Protein AF-A0A6A5QFA5-F1 (afdb_monomer_lite)

pLDDT: mean 79.83, std 19.31, range [27.58, 98.5]

Organism: Ampelomyces quisqualis (NCBI:txid50730)

Radius of gyration: 27.37 Å; chains: 1; bounding box: 52×87×60 Å

Structure (mmCIF, N/CA/C/O backbone):
data_AF-A0A6A5QFA5-F1
#
_entry.id   AF-A0A6A5QFA5-F1
#
loop_
_atom_site.group_PDB
_atom_site.id
_atom_site.type_symbol
_atom_site.label_atom_id
_atom_site.label_alt_id
_atom_site.label_comp_id
_atom_site.label_asym_id
_atom_site.label_entity_id
_atom_site.label_seq_id
_atom_site.pdbx_PDB_ins_code
_atom_site.Cartn_x
_atom_site.Cartn_y
_atom_site.Cartn_z
_atom_site.occupancy
_atom_site.B_iso_or_equiv
_atom_site.auth_seq_id
_atom_site.auth_comp_id
_atom_site.auth_asym_id
_atom_site.auth_atom_id
_atom_site.pdbx_PDB_model_num
ATOM 1 N N . MET A 1 1 ? 14.352 -65.287 -20.019 1.00 41.56 1 MET A N 1
ATOM 2 C CA . MET A 1 1 ? 13.048 -65.600 -20.642 1.00 41.56 1 MET A CA 1
ATOM 3 C C . MET A 1 1 ? 11.943 -65.004 -19.789 1.00 41.56 1 MET A C 1
ATOM 5 O O . MET A 1 1 ? 11.847 -65.410 -18.643 1.00 41.56 1 MET A O 1
ATOM 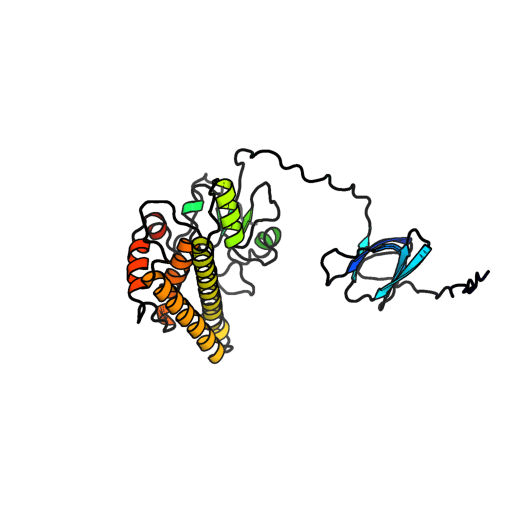9 N N . ALA A 1 2 ? 11.173 -64.052 -20.328 1.00 35.66 2 ALA A N 1
ATOM 10 C CA . ALA A 1 2 ? 9.733 -63.852 -20.078 1.00 35.66 2 ALA A CA 1
ATOM 11 C C . ALA A 1 2 ? 9.275 -62.531 -20.736 1.00 35.66 2 ALA A C 1
ATOM 13 O O . ALA A 1 2 ? 8.892 -61.582 -20.061 1.00 35.66 2 ALA A O 1
ATOM 14 N N . ASN A 1 3 ? 9.312 -62.462 -22.073 1.00 38.12 3 ASN A N 1
ATOM 15 C CA . ASN A 1 3 ? 8.566 -61.441 -22.813 1.00 38.12 3 ASN A CA 1
ATOM 16 C C . ASN A 1 3 ? 7.102 -61.879 -22.867 1.00 38.12 3 ASN A C 1
ATOM 18 O O . ASN A 1 3 ? 6.688 -62.575 -23.792 1.00 38.12 3 ASN A O 1
ATOM 22 N N . LYS A 1 4 ? 6.313 -61.488 -21.866 1.00 36.62 4 LYS A N 1
ATOM 23 C CA . LYS A 1 4 ? 4.853 -61.555 -21.954 1.00 36.62 4 LYS A CA 1
ATOM 24 C C . LYS A 1 4 ? 4.347 -60.183 -22.402 1.00 36.62 4 LYS A C 1
ATOM 26 O O . LYS A 1 4 ? 3.803 -59.421 -21.615 1.00 36.62 4 LYS A O 1
ATOM 31 N N . MET A 1 5 ? 4.575 -59.850 -23.676 1.00 35.03 5 MET A N 1
ATOM 32 C CA . MET A 1 5 ? 3.834 -58.760 -24.311 1.00 35.03 5 MET A CA 1
ATOM 33 C C . MET A 1 5 ? 2.388 -59.226 -24.451 1.00 35.03 5 MET A C 1
ATOM 35 O O . MET A 1 5 ? 2.081 -60.099 -25.264 1.00 35.03 5 MET A O 1
ATOM 39 N N . LEU A 1 6 ? 1.504 -58.666 -23.628 1.00 34.03 6 LEU A N 1
ATOM 40 C CA . LEU A 1 6 ? 0.072 -58.718 -23.878 1.00 34.03 6 LEU A CA 1
ATOM 41 C C . LEU A 1 6 ? -0.158 -58.082 -25.254 1.00 34.03 6 LEU A C 1
ATOM 43 O O . LEU A 1 6 ? 0.028 -56.878 -25.424 1.00 34.03 6 LEU A O 1
ATOM 47 N N . LYS A 1 7 ? -0.522 -58.897 -26.249 1.00 36.94 7 LYS A N 1
ATOM 48 C CA . LYS A 1 7 ? -1.092 -58.413 -27.509 1.00 36.94 7 LYS A CA 1
ATOM 49 C C . LYS A 1 7 ? -2.474 -57.843 -27.199 1.00 36.94 7 LYS A C 1
ATOM 51 O O . LYS A 1 7 ? -3.484 -58.506 -27.406 1.00 36.94 7 LYS A O 1
ATOM 56 N N . VAL A 1 8 ? -2.506 -56.638 -26.645 1.00 37.06 8 VAL A N 1
ATOM 57 C CA . VAL A 1 8 ? -3.711 -55.819 -26.640 1.00 37.06 8 VAL A CA 1
ATOM 58 C C . VAL A 1 8 ? -3.705 -55.098 -27.974 1.00 37.06 8 VAL A C 1
ATOM 60 O O . VAL A 1 8 ? -2.948 -54.153 -28.178 1.00 37.06 8 VAL A O 1
ATOM 63 N N . THR A 1 9 ? -4.508 -55.585 -28.915 1.00 40.59 9 THR A N 1
ATOM 64 C CA . THR A 1 9 ? -4.981 -54.732 -30.003 1.00 40.59 9 THR A CA 1
ATOM 65 C C . THR A 1 9 ? -5.780 -53.622 -29.321 1.00 40.59 9 THR A C 1
ATOM 67 O O . THR A 1 9 ? -6.756 -53.957 -28.645 1.00 40.59 9 THR A O 1
ATOM 70 N N . PRO A 1 10 ? -5.376 -52.340 -29.391 1.00 45.97 10 PRO A N 1
ATOM 71 C CA . PRO A 1 10 ? -6.204 -51.291 -28.828 1.00 45.97 10 PRO A CA 1
ATOM 72 C C . PRO A 1 10 ? -7.525 -51.339 -29.585 1.00 45.97 10 PRO A C 1
ATOM 74 O O . PRO A 1 10 ? -7.529 -51.303 -30.818 1.00 45.97 10 PRO A O 1
ATOM 77 N N . ALA A 1 11 ? -8.635 -51.478 -28.864 1.00 44.53 11 ALA A N 1
ATOM 78 C CA . ALA A 1 11 ? -9.927 -51.196 -29.456 1.00 44.53 11 ALA A CA 1
ATOM 79 C C . ALA A 1 11 ? -9.844 -49.758 -29.978 1.00 44.53 11 ALA A C 1
ATOM 81 O O . ALA A 1 11 ? -9.582 -48.830 -29.215 1.00 44.53 11 ALA A O 1
ATOM 82 N N . THR A 1 12 ? -9.975 -49.579 -31.289 1.00 50.81 12 THR A N 1
ATOM 83 C CA . THR A 1 12 ? -10.242 -48.266 -31.866 1.00 50.81 12 THR A CA 1
ATOM 84 C C . THR A 1 12 ? -11.649 -47.899 -31.426 1.00 50.81 12 THR A C 1
ATOM 86 O O . THR A 1 12 ? -12.615 -48.217 -32.116 1.00 50.81 12 THR A O 1
ATOM 89 N N . GLU A 1 13 ? -11.774 -47.329 -30.227 1.00 57.31 13 GLU A N 1
ATOM 90 C CA . GLU A 1 13 ? -12.984 -46.609 -29.860 1.00 57.31 13 GLU A CA 1
ATOM 91 C C . GLU A 1 13 ? -13.181 -45.518 -30.910 1.00 57.31 13 GLU A C 1
ATOM 93 O O . GLU A 1 13 ? -12.257 -44.760 -31.222 1.00 57.31 13 GLU A O 1
ATOM 98 N N . ASP A 1 14 ? -14.365 -45.498 -31.517 1.00 60.84 14 ASP A N 1
ATOM 99 C CA . ASP A 1 14 ? -14.756 -44.445 -32.443 1.00 60.84 14 ASP A CA 1
ATOM 100 C C . ASP A 1 14 ? -15.020 -43.187 -31.614 1.00 60.84 14 ASP A C 1
ATOM 102 O O . ASP A 1 14 ? -16.126 -42.937 -31.126 1.00 60.84 14 ASP A O 1
ATOM 106 N N . ILE A 1 15 ? -13.947 -42.446 -31.340 1.00 66.19 15 ILE A N 1
ATOM 107 C CA . ILE A 1 15 ? -14.009 -41.211 -30.572 1.00 66.19 15 ILE A CA 1
ATOM 108 C C . ILE A 1 15 ? -14.601 -40.160 -31.509 1.00 66.19 15 ILE A C 1
ATOM 110 O O . ILE A 1 15 ? -13.900 -39.511 -32.285 1.00 66.19 15 ILE A O 1
ATOM 114 N N . GLY A 1 16 ? -15.929 -40.051 -31.473 1.00 72.75 16 GLY A N 1
ATOM 115 C CA . GLY A 1 16 ? -16.696 -39.175 -32.348 1.00 72.75 16 GLY A CA 1
ATOM 116 C C . GLY A 1 16 ? -16.207 -37.723 -32.333 1.00 72.75 16 GLY A C 1
ATOM 117 O O . GLY A 1 16 ? -15.594 -37.245 -31.376 1.00 72.75 16 GLY A O 1
ATOM 118 N N . PHE A 1 17 ? -16.512 -37.008 -33.415 1.00 85.75 17 PHE A N 1
ATOM 119 C CA . PHE A 1 17 ? -16.104 -35.621 -33.607 1.00 85.75 17 PHE A CA 1
ATOM 120 C C . PHE A 1 17 ? -17.322 -34.698 -33.643 1.00 85.75 17 PHE A C 1
ATOM 122 O O . PHE A 1 17 ? -18.175 -34.805 -34.531 1.00 85.75 17 PHE A O 1
ATOM 129 N N . ILE A 1 18 ? -17.416 -33.774 -32.688 1.00 82.88 18 ILE A N 1
ATOM 130 C CA . ILE A 1 18 ? -18.495 -32.782 -32.676 1.00 82.88 18 ILE A CA 1
ATOM 131 C C . ILE A 1 18 ? -18.279 -31.781 -33.813 1.00 82.88 18 ILE A C 1
ATOM 133 O O . ILE A 1 18 ? -17.225 -31.164 -33.929 1.00 82.88 18 ILE A O 1
ATOM 137 N N . LYS A 1 19 ? -19.304 -31.600 -34.654 1.00 65.62 19 LYS A N 1
ATOM 138 C CA . LYS A 1 19 ? -19.210 -30.803 -35.888 1.00 65.62 19 LYS A CA 1
ATOM 139 C C . LYS A 1 19 ? -19.215 -29.279 -35.683 1.00 65.62 19 LYS A C 1
ATOM 141 O O . LYS A 1 19 ? -18.923 -28.574 -36.636 1.00 65.62 19 LYS A O 1
ATOM 146 N N . ASN A 1 20 ? -19.498 -28.783 -34.473 1.00 67.75 20 ASN A N 1
ATOM 147 C CA . ASN A 1 20 ? -19.642 -27.352 -34.155 1.00 67.75 20 ASN A CA 1
ATOM 148 C C . ASN A 1 20 ? -19.047 -26.998 -32.775 1.00 67.75 20 ASN A C 1
ATOM 150 O O . ASN A 1 20 ? -19.733 -26.425 -31.928 1.00 67.75 20 ASN A O 1
ATOM 154 N N . ASP A 1 21 ? -17.803 -27.394 -32.500 1.00 77.12 21 ASP A N 1
ATOM 155 C CA . ASP A 1 21 ? -17.144 -26.979 -31.255 1.00 77.12 21 ASP A CA 1
ATOM 156 C C . ASP A 1 21 ? -16.804 -25.467 -31.291 1.00 77.12 21 ASP A C 1
ATOM 158 O O . ASP A 1 21 ? -16.312 -24.986 -32.318 1.00 77.12 21 ASP A O 1
ATOM 162 N N . PRO A 1 22 ? -17.023 -24.706 -30.196 1.00 72.50 22 PRO A N 1
ATOM 163 C CA . PRO A 1 22 ? -16.744 -23.266 -30.140 1.00 72.50 22 PRO A CA 1
ATOM 164 C C . PRO A 1 22 ? -15.294 -22.880 -30.456 1.00 72.50 22 PRO A C 1
ATOM 166 O O . PRO A 1 22 ? -15.030 -21.733 -30.809 1.00 72.50 22 PRO A O 1
ATOM 169 N N . LEU A 1 23 ? -14.348 -23.815 -30.322 1.00 71.38 23 LEU A N 1
ATOM 170 C CA . LEU A 1 23 ? -12.929 -23.585 -30.581 1.00 71.38 23 LEU A CA 1
ATOM 171 C C . LEU A 1 23 ? -12.565 -23.667 -32.075 1.00 71.38 23 LEU A C 1
ATOM 173 O O . LEU A 1 23 ? -11.418 -23.398 -32.426 1.00 71.38 23 LEU A O 1
ATOM 177 N N . ASN A 1 24 ? -13.517 -24.026 -32.949 1.00 78.06 24 ASN A N 1
ATOM 178 C CA . ASN A 1 24 ? -13.335 -24.149 -34.402 1.00 78.06 24 ASN A CA 1
ATOM 179 C C . ASN A 1 24 ? -12.167 -25.077 -34.809 1.00 78.06 24 ASN A C 1
ATOM 181 O O . ASN A 1 24 ? -11.491 -24.838 -35.811 1.00 78.06 24 ASN A O 1
ATOM 185 N N . ILE A 1 25 ? -11.921 -26.128 -34.018 1.00 82.31 25 ILE A N 1
ATOM 186 C CA . ILE A 1 25 ? -10.854 -27.115 -34.243 1.00 82.31 25 ILE A CA 1
ATOM 187 C C . ILE A 1 25 ? -11.422 -28.319 -34.998 1.00 82.31 25 ILE A C 1
ATOM 189 O O . ILE A 1 25 ? -12.562 -28.731 -34.766 1.00 82.31 25 ILE A O 1
ATOM 193 N N . LYS A 1 26 ? -10.630 -28.894 -35.902 1.00 85.38 26 LYS A N 1
ATOM 194 C CA . LYS A 1 26 ? -11.018 -29.996 -36.785 1.00 85.38 26 LYS A CA 1
ATOM 195 C C . LYS A 1 26 ? -10.156 -31.232 -36.560 1.00 85.38 26 LYS A C 1
ATOM 197 O O . LYS A 1 26 ? -9.042 -31.169 -36.042 1.00 85.38 26 LYS A O 1
ATOM 202 N N . ALA A 1 27 ? -10.689 -32.381 -36.969 1.00 86.75 27 ALA A N 1
ATOM 203 C CA . ALA A 1 27 ? -9.942 -33.630 -36.953 1.00 86.75 27 ALA A CA 1
ATOM 204 C C . ALA A 1 27 ? -8.677 -33.475 -37.808 1.00 86.75 27 ALA A C 1
ATOM 206 O O . ALA A 1 27 ? -8.754 -33.014 -38.947 1.00 86.75 27 ALA A O 1
ATOM 207 N N . GLY A 1 28 ? -7.527 -33.854 -37.255 1.00 86.12 28 GLY A N 1
ATOM 208 C CA . GLY A 1 28 ? -6.226 -33.716 -37.911 1.00 86.12 28 GLY A CA 1
ATOM 209 C C . GLY A 1 28 ? -5.438 -32.452 -37.554 1.00 86.12 28 GLY A C 1
ATOM 210 O O . GLY A 1 28 ? -4.255 -32.386 -37.889 1.00 86.12 28 GLY A O 1
ATOM 211 N N . ASP A 1 29 ? -6.026 -31.482 -36.848 1.00 88.88 29 ASP A N 1
ATOM 212 C CA . ASP A 1 29 ? -5.294 -30.281 -36.434 1.00 88.88 29 ASP A CA 1
ATOM 213 C C . ASP A 1 29 ? -4.158 -30.630 -35.460 1.00 88.88 29 ASP A C 1
ATOM 215 O O . ASP A 1 29 ? -4.316 -31.456 -34.556 1.00 88.88 29 ASP A O 1
ATOM 219 N N . GLN A 1 30 ? -3.006 -29.972 -35.616 1.00 92.00 30 GLN A N 1
ATOM 220 C CA . GLN A 1 30 ? -1.957 -30.011 -34.598 1.00 92.00 30 GLN A CA 1
ATOM 221 C C . GLN A 1 30 ? -2.360 -29.105 -33.447 1.00 92.00 30 GLN A C 1
ATOM 223 O O . GLN A 1 30 ? -2.563 -27.903 -33.625 1.00 92.00 30 GLN A O 1
ATOM 228 N N . VAL A 1 31 ? -2.461 -29.674 -32.253 1.00 90.50 31 VAL A N 1
ATOM 229 C CA . VAL A 1 31 ? -2.917 -28.952 -31.070 1.00 90.50 31 VAL A CA 1
ATOM 230 C C . VAL A 1 31 ? -1.958 -29.144 -29.907 1.00 90.50 31 VAL A C 1
ATOM 232 O O . VAL A 1 31 ? -1.252 -30.148 -29.797 1.00 90.50 31 VAL A O 1
ATOM 235 N N . ARG A 1 32 ? -1.960 -28.163 -29.008 1.00 91.50 32 ARG A N 1
ATOM 236 C CA . ARG A 1 32 ? -1.411 -28.275 -27.659 1.00 91.50 32 ARG A CA 1
ATOM 237 C C . ARG A 1 32 ? -2.548 -28.251 -26.648 1.00 91.50 32 ARG A C 1
ATOM 239 O O . ARG A 1 32 ? -3.432 -27.398 -26.737 1.00 91.50 32 ARG A O 1
ATOM 246 N N . VAL A 1 33 ? -2.495 -29.162 -25.689 1.00 88.38 33 VAL A N 1
ATOM 247 C CA . VAL A 1 33 ? -3.425 -29.280 -24.566 1.00 88.38 33 VAL A CA 1
ATOM 248 C C . VAL A 1 33 ? -2.675 -28.881 -23.296 1.00 88.38 33 VAL A C 1
ATOM 250 O O . VAL A 1 33 ? -1.581 -29.386 -23.036 1.00 88.38 33 VAL A O 1
ATOM 253 N N . ILE A 1 34 ? -3.222 -27.920 -22.551 1.00 87.50 34 ILE A N 1
ATOM 254 C CA . ILE A 1 34 ? -2.562 -27.255 -21.419 1.00 87.50 34 ILE A CA 1
ATOM 255 C C . ILE A 1 34 ? -3.472 -27.353 -20.187 1.00 87.50 34 ILE A C 1
ATOM 257 O O . ILE A 1 34 ? -4.625 -26.929 -20.300 1.00 87.50 34 ILE A O 1
ATOM 261 N N . PRO A 1 35 ? -2.990 -27.842 -19.028 1.00 84.25 35 PRO A N 1
ATOM 262 C CA . PRO A 1 35 ? -3.747 -27.788 -17.778 1.00 84.25 35 PRO A CA 1
ATOM 263 C C . PRO A 1 35 ? -4.084 -26.338 -17.405 1.00 84.25 35 PRO A C 1
ATOM 265 O O . PRO A 1 35 ? -3.216 -25.461 -17.434 1.00 84.25 35 PRO A O 1
ATOM 268 N N . SER A 1 36 ? -5.343 -26.065 -17.078 1.00 76.50 36 SER A N 1
ATOM 269 C CA . SER A 1 36 ? -5.829 -24.728 -16.718 1.00 76.50 36 SER A CA 1
ATOM 270 C C . SER A 1 36 ? -5.437 -24.314 -15.293 1.00 76.50 36 SER A C 1
ATOM 272 O O . SER A 1 36 ? -5.427 -23.127 -14.990 1.00 76.50 36 SER A O 1
ATOM 274 N N . ASP A 1 37 ? -5.116 -25.278 -14.433 1.00 64.44 37 ASP A N 1
ATOM 275 C CA . ASP A 1 37 ? -4.909 -25.153 -12.986 1.00 64.44 37 ASP A CA 1
ATOM 276 C C . ASP A 1 37 ? -3.431 -25.110 -12.549 1.00 64.44 37 ASP A C 1
ATOM 278 O O . ASP A 1 37 ? -3.137 -24.600 -11.469 1.00 64.44 37 ASP A O 1
ATOM 282 N N . TYR A 1 38 ? -2.486 -25.564 -13.384 1.00 53.00 38 TYR A N 1
ATOM 283 C CA . TYR A 1 38 ? -1.067 -25.710 -13.001 1.00 53.00 38 TYR A CA 1
ATOM 284 C C . TYR A 1 38 ? -0.064 -24.920 -13.857 1.00 53.00 38 TYR A C 1
ATOM 286 O O . TYR A 1 38 ? 1.063 -25.368 -14.054 1.00 53.00 38 TYR A O 1
ATOM 294 N N . GLY A 1 39 ? -0.445 -23.739 -14.360 1.00 52.16 39 GLY A N 1
ATOM 295 C CA . GLY A 1 39 ? 0.488 -22.754 -14.929 1.00 52.16 39 GLY A CA 1
ATOM 296 C C . GLY A 1 39 ? 1.523 -23.325 -15.911 1.00 52.16 39 GLY A C 1
ATOM 297 O O . GLY A 1 39 ? 2.668 -23.518 -15.547 1.00 52.16 39 GLY A O 1
ATOM 298 N N . GLN A 1 40 ? 1.137 -23.584 -17.163 1.00 55.50 40 GLN A N 1
ATOM 299 C CA . GLN A 1 40 ? 1.991 -24.045 -18.286 1.00 55.50 40 GLN A CA 1
ATOM 300 C C . GLN A 1 40 ? 2.902 -25.278 -18.069 1.00 55.50 40 GLN A C 1
ATOM 302 O O . GLN A 1 40 ? 3.545 -25.714 -19.024 1.00 55.50 40 GLN A O 1
ATOM 307 N N . VAL A 1 41 ? 2.941 -25.904 -16.892 1.00 57.31 41 VAL A N 1
ATOM 308 C CA . VAL A 1 41 ? 3.640 -27.177 -16.678 1.00 57.31 41 VAL A CA 1
ATOM 309 C C . VAL A 1 41 ? 2.734 -28.321 -17.151 1.00 57.31 41 VAL A C 1
ATOM 311 O O . VAL A 1 41 ? 1.545 -28.340 -16.850 1.00 57.31 41 VAL A O 1
ATOM 314 N N . GLY A 1 42 ? 3.276 -29.276 -17.918 1.00 68.69 42 GLY A N 1
ATOM 315 C CA . GLY A 1 42 ? 2.517 -30.445 -18.397 1.00 68.69 42 GLY A CA 1
ATOM 316 C C . GLY A 1 42 ? 1.794 -30.265 -19.741 1.00 68.69 42 GLY A C 1
ATOM 317 O O . GLY A 1 42 ? 0.712 -30.814 -19.938 1.00 68.69 42 GLY A O 1
ATOM 318 N N . VAL A 1 43 ? 2.374 -29.510 -20.681 1.00 84.06 43 VAL A N 1
ATOM 319 C CA . VAL A 1 43 ? 1.829 -29.371 -22.044 1.00 84.06 43 VAL A CA 1
ATOM 320 C C . VAL A 1 43 ? 1.951 -30.687 -22.814 1.00 84.06 43 VAL A C 1
ATOM 322 O O . VAL A 1 43 ? 3.041 -31.244 -22.928 1.00 84.06 43 VAL A O 1
ATOM 325 N N . SER A 1 44 ? 0.845 -31.142 -23.401 1.00 87.62 44 SER A N 1
ATOM 326 C CA . SER A 1 44 ? 0.834 -32.270 -24.339 1.00 87.62 44 SER A CA 1
ATOM 327 C C . SER A 1 44 ? 0.529 -31.783 -25.751 1.00 87.62 44 SER A C 1
ATOM 329 O O . SER A 1 44 ? -0.389 -30.987 -25.945 1.00 87.62 44 SER A O 1
ATOM 331 N N . THR A 1 45 ? 1.288 -32.243 -26.743 1.00 91.88 45 THR A N 1
ATOM 332 C CA . THR A 1 45 ? 1.094 -31.890 -28.155 1.00 91.88 45 THR A CA 1
ATOM 333 C C . THR A 1 45 ? 0.775 -33.123 -28.988 1.00 91.88 45 THR A C 1
ATOM 335 O O . THR A 1 45 ? 1.203 -34.237 -28.676 1.00 91.88 45 THR A O 1
ATOM 338 N N . GLY A 1 46 ? -0.003 -32.935 -30.048 1.00 91.88 46 GLY A N 1
ATOM 339 C CA . GLY A 1 46 ? -0.336 -34.024 -30.951 1.00 91.88 46 GLY A CA 1
ATOM 340 C C . GLY A 1 46 ? -1.382 -33.658 -31.988 1.00 91.88 46 GLY A C 1
ATOM 341 O O . GLY A 1 46 ? -1.896 -32.541 -32.032 1.00 91.88 46 GLY A O 1
ATOM 342 N N . THR A 1 47 ? -1.706 -34.652 -32.807 1.00 92.81 47 THR A N 1
ATOM 343 C CA . THR A 1 47 ? -2.763 -34.567 -33.816 1.00 92.81 47 THR A CA 1
ATOM 344 C C . THR A 1 47 ? -4.105 -34.806 -33.145 1.00 92.81 47 THR A C 1
ATOM 346 O O . THR A 1 47 ? -4.269 -35.827 -32.477 1.00 92.81 47 THR A O 1
ATOM 349 N N . LEU A 1 48 ? -5.070 -33.911 -33.320 1.00 90.75 48 LEU A N 1
ATOM 350 C CA . LEU A 1 48 ? -6.406 -34.088 -32.768 1.00 90.75 48 LEU A CA 1
ATOM 351 C C . LEU A 1 48 ? -7.131 -35.235 -33.486 1.00 90.75 48 LEU A C 1
ATOM 353 O O . LEU A 1 48 ? -7.410 -35.146 -34.683 1.00 90.75 48 LEU A O 1
ATOM 357 N N . ILE A 1 49 ? -7.437 -36.304 -32.750 1.00 91.25 49 ILE A N 1
ATOM 358 C CA . ILE A 1 49 ? -8.090 -37.513 -33.277 1.00 91.25 49 ILE A CA 1
ATOM 359 C C . ILE A 1 49 ? -9.486 -37.751 -32.695 1.00 91.25 49 ILE A C 1
ATOM 361 O O . ILE A 1 49 ? -10.224 -38.559 -33.243 1.00 91.25 49 ILE A O 1
ATOM 365 N N . GLY A 1 50 ? -9.867 -37.038 -31.632 1.00 89.25 50 GLY A N 1
ATOM 366 C CA . GLY A 1 50 ? -11.186 -37.159 -31.020 1.00 89.25 50 GLY A CA 1
ATOM 367 C C . GLY A 1 50 ? -11.596 -35.895 -30.271 1.00 89.25 50 GLY A C 1
ATOM 368 O O . GLY A 1 50 ? -10.774 -35.284 -29.585 1.00 89.25 50 GLY A O 1
ATOM 369 N N . LEU A 1 51 ? -12.861 -35.493 -30.408 1.00 88.38 51 LEU A N 1
ATOM 370 C CA . LEU A 1 51 ? -13.398 -34.282 -29.784 1.00 88.38 51 LEU A CA 1
ATOM 371 C C . LEU A 1 51 ? -14.871 -34.472 -29.416 1.00 88.38 51 LEU A C 1
ATOM 373 O O . LEU A 1 51 ? -15.748 -34.445 -30.283 1.00 88.38 51 LEU A O 1
ATOM 377 N N . SER A 1 52 ? -15.142 -34.593 -28.116 1.00 86.12 52 SER A N 1
ATOM 378 C CA . SER A 1 52 ? -16.489 -34.704 -27.557 1.00 86.12 52 SER A CA 1
ATOM 379 C C . SER A 1 52 ? -16.774 -33.607 -26.521 1.00 86.12 52 SER A C 1
ATOM 381 O O . SER A 1 52 ? -15.922 -32.784 -26.186 1.00 86.12 52 SER A O 1
ATOM 383 N N . THR A 1 53 ? -17.997 -33.587 -25.980 1.00 81.00 53 THR A N 1
ATOM 384 C CA . THR A 1 53 ? -18.370 -32.676 -24.886 1.00 81.00 53 THR A CA 1
ATOM 385 C C . THR A 1 53 ? -17.686 -33.033 -23.569 1.00 81.00 53 THR A C 1
ATOM 387 O O . THR A 1 53 ? -17.659 -32.208 -22.659 1.00 81.00 53 THR A O 1
ATOM 390 N N . LYS A 1 54 ? -17.137 -34.248 -23.452 1.00 83.31 54 LYS A N 1
ATOM 391 C CA . LYS A 1 54 ? -16.530 -34.762 -22.220 1.00 83.31 54 LYS A CA 1
ATOM 392 C C . LYS A 1 54 ? -15.018 -34.842 -22.297 1.00 83.31 54 LYS A C 1
ATOM 394 O O . LYS A 1 54 ? -14.364 -34.624 -21.282 1.00 83.31 54 LYS A O 1
ATOM 399 N N . GLU A 1 55 ? -14.470 -35.114 -23.475 1.00 89.06 55 GLU A N 1
ATOM 400 C CA . GLU A 1 55 ? -13.039 -35.337 -23.646 1.00 89.06 55 GLU A CA 1
ATOM 401 C C . GLU A 1 55 ? -12.488 -34.824 -24.979 1.00 89.06 55 GLU A C 1
ATOM 403 O O . GLU A 1 55 ? -13.215 -34.615 -25.952 1.00 89.06 55 GLU A O 1
ATOM 408 N N . VAL A 1 56 ? -11.171 -34.657 -25.001 1.00 90.44 56 VAL A N 1
ATOM 409 C CA . VAL A 1 56 ? -10.344 -34.399 -26.175 1.00 90.44 56 VAL A CA 1
ATOM 410 C C . VAL A 1 56 ? -9.264 -35.454 -26.234 1.00 90.44 56 VAL A C 1
ATOM 412 O O . VAL A 1 56 ? -8.611 -35.733 -25.229 1.00 90.44 56 VAL A O 1
ATOM 415 N N . VAL A 1 57 ? -9.054 -36.006 -27.423 1.00 91.69 57 VAL A N 1
ATOM 416 C CA . VAL A 1 57 ? -8.070 -37.058 -27.641 1.00 91.69 57 VAL A CA 1
ATOM 417 C C . VAL A 1 57 ? -7.085 -36.624 -28.705 1.00 91.69 57 VAL A C 1
ATOM 419 O O . VAL A 1 57 ? -7.460 -36.311 -29.838 1.00 91.69 57 VAL A O 1
ATOM 422 N N . ILE A 1 58 ? -5.808 -36.620 -28.336 1.00 93.62 58 ILE A N 1
ATOM 423 C CA . ILE A 1 58 ? -4.712 -36.325 -29.257 1.00 93.62 58 ILE A CA 1
ATOM 424 C C . ILE A 1 58 ? -3.844 -37.560 -29.440 1.00 93.62 58 ILE A C 1
ATOM 426 O O . ILE A 1 58 ? -3.620 -38.335 -28.511 1.00 93.62 58 ILE A O 1
ATOM 430 N N . LYS A 1 59 ? -3.309 -37.713 -30.643 1.00 91.94 59 LYS A N 1
ATOM 431 C CA . LYS A 1 59 ? -2.292 -38.700 -30.965 1.00 91.94 59 LYS A CA 1
ATOM 432 C C . LYS A 1 59 ? -0.926 -38.030 -30.957 1.00 91.94 59 LYS A C 1
ATOM 434 O O . LYS A 1 59 ? -0.685 -37.132 -31.768 1.00 91.94 59 LYS A O 1
ATOM 439 N N . ASN A 1 60 ? -0.050 -38.447 -30.049 1.00 89.31 60 ASN A N 1
ATOM 440 C CA . ASN A 1 60 ? 1.310 -37.912 -29.979 1.00 89.31 60 ASN A CA 1
ATOM 441 C C . ASN A 1 60 ? 2.249 -38.563 -31.018 1.00 89.31 60 ASN A C 1
ATOM 443 O O . ASN A 1 60 ? 1.877 -39.491 -31.741 1.00 89.31 60 ASN A O 1
ATOM 447 N N . ASP A 1 61 ? 3.488 -38.076 -31.071 1.00 85.69 61 ASP A N 1
ATOM 448 C CA . ASP A 1 61 ? 4.582 -38.572 -31.919 1.00 85.69 61 ASP A CA 1
ATOM 449 C C . ASP A 1 61 ? 4.920 -40.058 -31.691 1.00 85.69 61 ASP A C 1
ATOM 451 O O . ASP A 1 61 ? 5.336 -40.761 -32.612 1.00 85.69 61 ASP A O 1
ATOM 455 N N . LYS A 1 62 ? 4.673 -40.566 -30.481 1.00 84.75 62 LYS A N 1
ATOM 456 C CA . LYS A 1 62 ? 4.832 -41.978 -30.098 1.00 84.75 62 LYS A CA 1
ATOM 457 C C . LYS A 1 62 ? 3.620 -42.852 -30.441 1.00 84.75 62 LYS A C 1
ATOM 459 O O . LYS A 1 62 ? 3.559 -43.995 -29.996 1.00 84.75 62 LYS A O 1
ATOM 464 N N . ASN A 1 63 ? 2.666 -42.348 -31.229 1.00 82.69 63 ASN A N 1
ATOM 465 C CA . ASN A 1 63 ? 1.408 -43.018 -31.579 1.00 82.69 63 ASN A CA 1
ATOM 466 C C . ASN A 1 63 ? 0.516 -43.384 -30.374 1.00 82.69 63 ASN A C 1
ATOM 468 O O . ASN A 1 63 ? -0.360 -44.238 -30.505 1.00 82.69 63 ASN A O 1
ATOM 472 N N . LEU A 1 64 ? 0.699 -42.743 -29.217 1.00 84.06 64 LEU A N 1
ATOM 473 C CA . LEU A 1 64 ? -0.177 -42.919 -28.060 1.00 84.06 64 LEU A CA 1
ATOM 474 C C . LEU A 1 64 ? -1.386 -41.993 -28.175 1.00 84.06 64 LEU A C 1
ATOM 476 O O . LEU A 1 64 ? -1.244 -40.816 -28.514 1.00 84.06 64 LEU A O 1
ATOM 480 N N . HIS A 1 65 ? -2.562 -42.532 -27.863 1.00 90.69 65 HIS A N 1
ATOM 481 C CA . HIS A 1 65 ? -3.790 -41.758 -27.722 1.00 90.69 65 HIS A CA 1
ATOM 482 C C . HIS A 1 65 ? -3.848 -41.218 -26.294 1.00 90.69 65 HIS A C 1
ATOM 484 O O . HIS A 1 65 ? -3.900 -41.982 -25.331 1.00 90.69 65 HIS A O 1
ATOM 490 N N . LEU A 1 66 ? -3.775 -39.900 -26.156 1.00 90.25 66 LEU A N 1
ATOM 491 C CA . LEU A 1 66 ? -3.831 -39.206 -24.878 1.00 90.25 66 LEU A CA 1
ATOM 492 C C . LEU A 1 66 ? -5.221 -38.598 -24.725 1.00 90.25 66 LEU A C 1
ATOM 494 O O . LEU A 1 66 ? -5.609 -37.755 -25.533 1.00 90.25 66 LEU A O 1
ATOM 498 N N . HIS A 1 67 ? -5.947 -39.040 -23.701 1.00 92.44 67 HIS A N 1
ATOM 499 C CA . HIS A 1 67 ? -7.300 -38.591 -23.390 1.00 92.44 67 HIS A CA 1
ATOM 500 C C . HIS A 1 67 ? -7.261 -37.516 -22.306 1.00 92.44 67 HIS A C 1
ATOM 502 O O . HIS A 1 67 ? -6.659 -37.711 -21.248 1.00 92.44 67 HIS A O 1
ATOM 508 N N . PHE A 1 68 ? -7.931 -36.397 -22.561 1.00 90.12 68 PHE A N 1
ATOM 509 C CA . PHE A 1 68 ? -8.048 -35.275 -21.638 1.00 90.12 68 PHE A CA 1
ATOM 510 C C . PHE A 1 68 ? -9.518 -34.952 -21.407 1.00 90.12 68 PHE A C 1
ATOM 512 O O . PHE A 1 68 ? -10.253 -34.816 -22.384 1.00 90.12 68 PHE A O 1
ATOM 519 N N . PRO A 1 69 ? -9.975 -34.767 -20.160 1.00 88.62 69 PRO A N 1
ATOM 520 C CA . PRO A 1 69 ? -11.303 -34.223 -19.931 1.00 88.62 69 PRO A CA 1
ATOM 521 C C . PRO A 1 69 ? -11.418 -32.798 -20.502 1.00 88.62 69 PRO A C 1
ATOM 523 O O . PRO A 1 69 ? -10.441 -32.055 -20.567 1.00 88.62 69 PRO A O 1
ATOM 526 N N . ARG A 1 70 ? -12.628 -32.383 -20.901 1.00 83.12 70 ARG A N 1
ATOM 527 C CA . ARG A 1 70 ? -12.887 -31.009 -21.388 1.00 83.12 70 ARG A CA 1
ATOM 528 C C . ARG A 1 70 ? -12.773 -29.948 -20.292 1.00 83.12 70 ARG A C 1
ATOM 530 O O . ARG A 1 70 ? -12.605 -28.776 -20.612 1.00 83.12 70 ARG A O 1
ATOM 537 N N . TRP A 1 71 ? -12.888 -30.346 -19.027 1.00 78.19 71 TRP A N 1
ATOM 538 C CA . TRP A 1 71 ? -12.706 -29.472 -17.870 1.00 78.19 71 TRP A CA 1
ATOM 539 C C . TRP A 1 71 ? -11.232 -29.475 -17.437 1.00 78.19 71 TRP A C 1
ATOM 541 O O . TRP A 1 71 ? -10.555 -30.487 -17.579 1.00 78.19 71 TRP A O 1
ATOM 551 N N . ASN A 1 72 ? -10.736 -28.340 -16.938 1.00 82.56 72 ASN A N 1
ATOM 552 C CA . ASN A 1 72 ? -9.336 -28.109 -16.541 1.00 82.56 72 ASN A CA 1
ATOM 553 C C . ASN A 1 72 ? -8.274 -28.224 -17.647 1.00 82.56 72 ASN A C 1
ATOM 555 O O . ASN A 1 72 ? -7.087 -28.216 -17.335 1.00 82.56 72 ASN A O 1
ATOM 559 N N . PHE A 1 73 ? -8.654 -28.269 -18.927 1.00 86.38 73 PHE A N 1
ATOM 560 C CA . PHE A 1 73 ? -7.693 -28.246 -20.029 1.00 86.38 73 PHE A CA 1
ATOM 561 C C . PHE A 1 73 ? -8.080 -27.241 -21.115 1.00 86.38 73 PHE A C 1
ATOM 563 O O . PHE A 1 73 ? -9.193 -27.241 -21.641 1.00 86.38 73 PHE A O 1
ATOM 570 N N . SER A 1 74 ? -7.111 -26.414 -21.501 1.00 85.69 74 SER A N 1
ATOM 571 C CA . SER A 1 74 ? -7.195 -25.485 -22.627 1.00 85.69 74 SER A CA 1
ATOM 572 C C . SER A 1 74 ? -6.532 -26.093 -23.860 1.00 85.69 74 SER A C 1
ATOM 574 O O . SER A 1 74 ? -5.386 -26.536 -23.793 1.00 85.69 74 SER A O 1
ATOM 576 N N . ILE A 1 75 ? -7.216 -26.063 -25.006 1.00 87.94 75 ILE A N 1
ATOM 577 C CA . ILE A 1 75 ? -6.699 -26.585 -26.280 1.00 87.94 75 ILE A CA 1
ATOM 578 C C . ILE A 1 75 ? -6.404 -25.407 -27.201 1.00 87.94 75 ILE A C 1
ATOM 580 O O . ILE A 1 75 ? -7.243 -24.525 -27.379 1.00 87.94 75 ILE A O 1
ATOM 584 N N . LYS A 1 76 ? -5.205 -25.374 -27.781 1.00 87.38 76 LYS A N 1
ATOM 585 C CA . LYS A 1 76 ? -4.794 -24.341 -28.739 1.00 87.38 76 LYS A CA 1
ATOM 586 C C . LYS A 1 76 ? -4.209 -24.995 -29.982 1.00 87.38 76 LYS A C 1
ATOM 588 O O . LYS A 1 76 ? -3.408 -25.917 -29.859 1.00 87.38 76 LYS A O 1
ATOM 593 N N . ILE A 1 77 ? -4.564 -24.492 -31.159 1.00 87.38 77 ILE A N 1
ATOM 594 C CA . ILE A 1 77 ? -3.953 -24.916 -32.422 1.00 87.38 77 ILE A CA 1
ATOM 595 C C . ILE A 1 77 ? -2.485 -24.474 -32.426 1.00 87.38 77 ILE A C 1
ATOM 597 O O . ILE A 1 77 ? -2.160 -23.339 -32.068 1.00 87.38 77 ILE A O 1
ATOM 601 N N . LEU A 1 78 ? -1.591 -25.384 -32.800 1.00 82.06 78 LEU A N 1
ATOM 602 C CA . LEU A 1 78 ? -0.183 -25.095 -33.026 1.00 82.06 78 LEU A CA 1
ATOM 603 C C . LEU A 1 78 ? -0.046 -24.444 -34.405 1.00 82.06 78 LEU A C 1
ATOM 605 O O . LEU A 1 78 ? 0.160 -25.117 -35.411 1.00 82.06 78 LEU A O 1
ATOM 609 N N . SER A 1 79 ? -0.182 -23.119 -34.464 1.00 66.25 79 SER A N 1
ATOM 610 C CA . SER A 1 79 ? 0.319 -22.359 -35.608 1.00 66.25 79 SER A CA 1
ATOM 611 C C . SER A 1 79 ? 1.844 -22.444 -35.616 1.00 66.25 79 SER A C 1
ATOM 613 O O . SER A 1 79 ? 2.458 -22.297 -34.558 1.00 66.25 79 SER A O 1
ATOM 615 N N . ASN A 1 80 ? 2.457 -22.638 -36.784 1.00 46.84 80 ASN A N 1
ATOM 616 C CA . ASN A 1 80 ? 3.910 -22.569 -36.958 1.00 46.84 80 ASN A CA 1
ATOM 617 C C . ASN A 1 80 ? 4.413 -21.147 -36.647 1.00 46.84 80 ASN A C 1
ATOM 619 O O . ASN A 1 80 ? 4.614 -20.336 -37.545 1.00 46.84 80 ASN A O 1
ATOM 623 N N . SER A 1 81 ? 4.589 -20.831 -35.367 1.00 38.16 81 SER A N 1
ATOM 624 C CA . SER A 1 81 ? 5.268 -19.634 -34.890 1.00 38.16 81 SER A CA 1
ATOM 625 C C . SER A 1 81 ? 6.614 -20.054 -34.312 1.00 38.16 81 SER A C 1
ATOM 627 O O . SER A 1 81 ? 6.677 -20.820 -33.351 1.00 38.16 81 SER A O 1
ATOM 629 N N . THR A 1 82 ? 7.671 -19.565 -34.948 1.00 31.72 82 THR A N 1
ATOM 630 C CA . THR A 1 82 ? 9.089 -19.702 -34.604 1.00 31.72 82 THR A CA 1
ATOM 631 C C . THR A 1 82 ? 9.342 -19.561 -33.091 1.00 31.72 82 THR A C 1
ATOM 633 O O . THR A 1 82 ? 8.748 -18.673 -32.475 1.00 31.72 82 THR A O 1
ATOM 636 N N . PRO A 1 83 ? 10.223 -20.371 -32.467 1.00 36.84 83 PRO A N 1
ATOM 637 C CA . PRO A 1 83 ? 10.554 -20.212 -31.053 1.00 36.84 83 PRO A CA 1
ATOM 638 C C . PRO A 1 83 ? 11.207 -18.846 -30.803 1.00 36.84 83 PRO A C 1
ATOM 640 O O . PRO A 1 83 ? 12.162 -18.475 -31.487 1.00 36.84 83 PRO A O 1
ATOM 643 N N . SER A 1 84 ? 10.708 -18.105 -29.814 1.00 33.53 84 SER A N 1
ATOM 644 C CA . SER A 1 84 ? 11.343 -16.886 -29.312 1.00 33.53 84 SER A CA 1
ATOM 645 C C . SER A 1 84 ? 12.735 -17.204 -28.755 1.00 33.53 84 SER A C 1
ATOM 647 O O . SER A 1 84 ? 12.886 -18.116 -27.940 1.00 33.53 84 SER A O 1
ATOM 649 N N . ALA A 1 85 ? 13.742 -16.452 -29.202 1.00 35.00 85 ALA A N 1
ATOM 650 C CA . ALA A 1 85 ? 15.132 -16.566 -28.767 1.00 35.00 85 ALA A CA 1
ATOM 651 C C . ALA A 1 85 ? 15.293 -16.363 -27.241 1.00 35.00 85 ALA A C 1
ATOM 653 O O . ALA A 1 85 ? 14.485 -15.657 -26.633 1.00 35.00 85 ALA A O 1
ATOM 654 N N . PRO A 1 86 ? 16.337 -16.941 -26.611 1.00 35.78 86 PRO A N 1
ATOM 655 C CA . PRO A 1 86 ? 16.612 -16.732 -25.194 1.00 35.78 86 PRO A CA 1
ATOM 656 C C . PRO A 1 86 ? 16.904 -15.256 -24.896 1.00 35.78 86 PRO A C 1
ATOM 658 O O . PRO A 1 86 ? 17.584 -14.567 -25.659 1.00 35.78 86 PRO A O 1
ATOM 661 N N . PHE A 1 87 ? 16.377 -14.792 -23.764 1.00 30.25 87 PHE A N 1
ATOM 662 C CA . PHE A 1 87 ? 16.551 -13.440 -23.241 1.00 30.25 87 PHE A CA 1
ATOM 663 C C . PHE A 1 87 ? 18.043 -13.118 -23.064 1.00 30.25 87 PHE A C 1
ATOM 665 O O . PHE A 1 87 ? 18.715 -13.694 -22.210 1.00 30.25 87 PHE A O 1
ATOM 672 N N . ASN A 1 88 ? 18.556 -12.173 -23.854 1.00 30.25 88 ASN A N 1
ATOM 673 C CA . ASN A 1 88 ? 19.859 -11.557 -23.626 1.00 30.25 88 ASN A CA 1
ATOM 674 C C . ASN A 1 88 ? 19.656 -10.254 -22.848 1.00 30.25 88 ASN A C 1
ATOM 676 O O . ASN A 1 88 ? 19.061 -9.306 -23.359 1.00 30.25 88 ASN A O 1
ATOM 680 N N . LEU A 1 89 ? 20.179 -10.198 -21.621 1.00 36.28 89 LEU A N 1
ATOM 681 C CA . LEU A 1 89 ? 20.260 -8.974 -20.823 1.00 36.28 89 LEU A CA 1
ATOM 682 C C . LEU A 1 89 ? 21.232 -7.996 -21.497 1.00 36.28 89 LEU A C 1
ATOM 684 O O . LEU A 1 89 ? 22.451 -8.122 -21.380 1.00 36.28 89 LEU A O 1
ATOM 688 N N . THR A 1 90 ? 20.700 -7.015 -22.225 1.00 32.97 90 THR A N 1
ATOM 689 C CA . THR A 1 90 ? 21.493 -5.901 -22.762 1.00 32.97 90 THR A CA 1
ATOM 690 C C . THR A 1 90 ? 21.485 -4.697 -21.820 1.00 32.97 90 THR A C 1
ATOM 692 O O . THR A 1 90 ? 20.453 -4.355 -21.253 1.00 32.97 90 THR A O 1
ATOM 695 N N . LYS A 1 91 ? 22.656 -4.053 -21.705 1.00 36.69 91 LYS A N 1
ATOM 696 C CA . LYS A 1 91 ? 22.980 -2.832 -20.935 1.00 36.69 91 LYS A CA 1
ATOM 697 C C . LYS A 1 91 ? 21.906 -1.723 -21.013 1.00 36.69 91 LYS A C 1
ATOM 699 O O . LYS A 1 91 ? 21.257 -1.595 -22.053 1.00 36.69 91 LYS A O 1
ATOM 704 N N . PRO A 1 92 ? 21.774 -0.871 -19.972 1.00 36.47 92 PRO A N 1
ATOM 705 C CA . PRO A 1 92 ? 20.656 0.061 -19.841 1.00 36.47 92 PRO A CA 1
ATOM 706 C C . PRO A 1 92 ? 20.673 1.112 -20.958 1.00 36.47 92 PRO A C 1
ATOM 708 O O . PRO A 1 92 ? 21.641 1.858 -21.125 1.00 36.47 92 PRO A O 1
ATOM 711 N N . LYS A 1 93 ? 19.590 1.164 -21.741 1.00 39.06 93 LYS A N 1
ATOM 712 C CA . LYS A 1 93 ? 19.346 2.211 -22.741 1.00 39.06 93 LYS A CA 1
ATOM 713 C C . LYS A 1 93 ? 18.766 3.455 -22.052 1.00 39.06 93 LYS A C 1
ATOM 715 O O . LYS A 1 93 ? 17.919 3.335 -21.174 1.00 39.06 93 LYS A O 1
ATOM 720 N N . LYS A 1 94 ? 19.212 4.648 -22.474 1.00 39.06 94 LYS A N 1
ATOM 721 C CA . LYS A 1 94 ? 18.617 5.958 -22.121 1.00 39.06 94 LYS A CA 1
ATOM 722 C C . LYS A 1 94 ? 17.083 5.936 -22.303 1.00 39.06 94 LYS A C 1
ATOM 724 O O . LYS A 1 94 ? 16.620 5.280 -23.236 1.00 39.06 94 LYS A O 1
ATOM 729 N N . PRO A 1 95 ? 16.302 6.649 -21.468 1.00 44.53 95 PRO A N 1
ATOM 730 C CA . PRO A 1 95 ? 14.859 6.457 -21.391 1.00 44.53 95 PRO A CA 1
ATOM 731 C C . PRO A 1 95 ? 14.173 7.063 -22.617 1.00 44.53 95 PRO A C 1
ATOM 733 O O . PRO A 1 95 ? 14.380 8.233 -22.932 1.00 44.53 95 PRO A O 1
ATOM 736 N N . SER A 1 96 ? 13.338 6.283 -23.297 1.00 50.12 96 SER A N 1
ATOM 737 C CA . SER A 1 96 ? 12.495 6.779 -24.391 1.00 50.12 96 SER A CA 1
ATOM 738 C C . SER A 1 96 ? 11.027 6.421 -24.158 1.00 50.12 96 SER A C 1
ATOM 740 O O . SER A 1 96 ? 10.512 5.534 -24.815 1.00 50.12 96 SER A O 1
ATOM 742 N N . HIS A 1 97 ? 10.379 7.152 -23.243 1.00 66.50 97 HIS A N 1
ATOM 743 C CA . HIS A 1 97 ? 8.933 7.186 -22.933 1.00 66.50 97 HIS A CA 1
ATOM 744 C C . HIS A 1 97 ? 8.341 6.016 -22.115 1.00 66.50 97 HIS A C 1
ATOM 746 O O . HIS A 1 97 ? 7.533 5.240 -22.606 1.00 66.50 97 HIS A O 1
ATOM 752 N N . MET A 1 98 ? 8.676 5.955 -20.818 1.00 86.38 98 MET A N 1
ATOM 753 C CA . MET A 1 98 ? 7.797 5.321 -19.817 1.00 86.38 98 MET A CA 1
ATOM 754 C C . MET A 1 98 ? 6.535 6.171 -19.648 1.00 86.38 98 MET A C 1
ATOM 756 O O . MET A 1 98 ? 6.620 7.393 -19.759 1.00 86.38 98 MET A O 1
ATOM 760 N N . ARG A 1 99 ? 5.398 5.563 -19.315 1.00 88.56 99 ARG A N 1
ATOM 761 C CA . ARG A 1 99 ? 4.188 6.296 -18.912 1.00 88.56 99 ARG A CA 1
ATOM 762 C C . ARG A 1 99 ? 3.550 5.663 -17.684 1.00 88.56 99 ARG A C 1
ATOM 764 O O . ARG A 1 99 ? 3.637 4.450 -17.507 1.00 88.56 99 ARG A O 1
ATOM 771 N N . LEU A 1 100 ? 2.921 6.473 -16.843 1.00 89.69 100 LEU A N 1
ATOM 772 C CA . LEU A 1 100 ? 2.249 6.020 -15.630 1.00 89.69 100 LEU A CA 1
ATOM 773 C C . LEU A 1 100 ? 0.746 6.248 -15.751 1.00 89.69 100 LEU A C 1
ATOM 775 O O . LEU A 1 100 ? 0.286 7.389 -15.771 1.00 89.69 100 LEU A O 1
ATOM 779 N N . ILE A 1 101 ? -0.007 5.154 -15.767 1.00 88.44 101 ILE A N 1
ATOM 780 C CA . ILE A 1 101 ? -1.461 5.183 -15.682 1.00 88.44 101 ILE A CA 1
ATOM 781 C C . ILE A 1 101 ? -1.837 5.388 -14.209 1.00 88.44 101 ILE A C 1
ATOM 783 O O . ILE A 1 101 ? -1.468 4.575 -13.356 1.00 88.44 101 ILE A O 1
ATOM 787 N N . TYR A 1 102 ? -2.543 6.474 -13.889 1.00 85.56 102 TYR A N 1
ATOM 788 C CA . TYR A 1 102 ? -2.838 6.881 -12.509 1.00 85.56 102 TYR A CA 1
ATOM 789 C C . TYR A 1 102 ? -4.246 7.467 -12.346 1.00 85.56 102 TYR A C 1
ATOM 791 O O . TYR A 1 102 ? -4.911 7.839 -13.308 1.00 85.56 102 TYR A O 1
ATOM 799 N N . HIS A 1 103 ? -4.673 7.608 -11.091 1.00 79.31 103 HIS A N 1
ATOM 800 C CA . HIS A 1 103 ? -5.886 8.326 -10.709 1.00 79.31 103 HIS A CA 1
ATOM 801 C C . HIS A 1 103 ? -5.522 9.630 -9.968 1.00 79.31 103 HIS A C 1
ATOM 803 O O . HIS A 1 103 ? -4.619 9.585 -9.135 1.00 79.31 103 HIS A O 1
ATOM 809 N N . PRO A 1 104 ? -6.236 10.764 -10.145 1.00 66.44 104 PRO A N 1
ATOM 810 C CA . PRO A 1 104 ? -5.893 12.052 -9.510 1.00 66.44 104 PRO A CA 1
ATOM 811 C C . PRO A 1 104 ? -5.850 12.035 -7.979 1.00 66.44 104 PRO A C 1
ATOM 813 O O . PRO A 1 104 ? -5.165 12.834 -7.358 1.00 66.44 104 PRO A O 1
ATOM 816 N N . ARG A 1 105 ? -6.570 11.094 -7.355 1.00 69.06 105 ARG A N 1
ATOM 817 C CA . ARG A 1 105 ? -6.507 10.876 -5.899 1.00 69.06 105 ARG A CA 1
ATOM 818 C C . ARG A 1 105 ? -5.283 10.100 -5.415 1.00 69.06 105 ARG A C 1
ATOM 820 O O . ARG A 1 105 ? -5.142 9.916 -4.213 1.00 69.06 105 ARG A O 1
ATOM 827 N N . LEU A 1 106 ? -4.428 9.638 -6.325 1.00 67.81 106 LEU A N 1
ATOM 828 C CA . LEU A 1 106 ? -3.146 9.031 -5.994 1.00 67.81 106 LEU A CA 1
ATOM 829 C C . LEU A 1 106 ? -2.052 10.097 -5.964 1.00 67.81 106 LEU A C 1
ATOM 831 O O . LEU A 1 106 ? -1.984 10.993 -6.806 1.00 67.81 106 LEU A O 1
ATOM 835 N N . THR A 1 107 ? -1.147 9.947 -5.011 1.00 67.88 107 THR A N 1
ATOM 836 C CA . THR A 1 107 ? 0.031 10.793 -4.863 1.00 67.88 107 THR A CA 1
ATOM 837 C C . THR A 1 107 ? 1.106 10.381 -5.878 1.00 67.88 107 THR A C 1
ATOM 839 O O . THR A 1 107 ? 1.833 9.420 -5.650 1.00 67.88 107 THR A O 1
ATOM 842 N N . VAL A 1 108 ? 1.215 11.094 -7.011 1.00 64.19 108 VAL A N 1
ATOM 843 C CA . VAL A 1 108 ? 2.179 10.768 -8.098 1.00 64.19 108 VAL A CA 1
ATOM 844 C C . VAL A 1 108 ? 3.065 11.934 -8.557 1.00 64.19 108 VAL A C 1
ATOM 846 O O . VAL A 1 108 ? 3.935 11.753 -9.405 1.00 64.19 108 VAL A O 1
ATOM 849 N N . HIS A 1 109 ? 2.908 13.131 -7.991 1.00 63.00 109 HIS A N 1
ATOM 850 C CA . HIS A 1 109 ? 3.662 14.333 -8.382 1.00 63.00 109 HIS A CA 1
ATOM 851 C C . HIS A 1 109 ? 5.192 14.179 -8.476 1.00 63.00 109 HIS A C 1
ATOM 853 O O . HIS A 1 109 ? 5.765 14.735 -9.416 1.00 63.00 109 HIS A O 1
ATOM 859 N N . PRO A 1 110 ? 5.895 13.447 -7.579 1.00 67.44 110 PRO A N 1
ATOM 860 C CA . PRO A 1 110 ? 7.339 13.271 -7.731 1.00 67.44 110 PRO A CA 1
ATOM 861 C C . PRO A 1 110 ? 7.698 12.574 -9.050 1.00 67.44 110 PRO A C 1
ATOM 863 O O . PRO A 1 110 ? 8.747 12.854 -9.622 1.00 67.44 110 PRO A O 1
ATOM 866 N N . LEU A 1 111 ? 6.806 11.716 -9.557 1.00 69.81 111 LEU A N 1
ATOM 867 C CA . LEU A 1 111 ? 6.964 11.008 -10.824 1.00 69.81 111 LEU A CA 1
ATOM 868 C C . LEU A 1 111 ? 6.543 11.863 -12.022 1.00 69.81 111 LEU A C 1
ATOM 870 O O . LEU A 1 111 ? 7.156 11.732 -13.075 1.00 69.81 111 LEU A O 1
ATOM 874 N N . ALA A 1 112 ? 5.588 12.786 -11.863 1.00 68.50 112 ALA A N 1
ATOM 875 C CA . ALA A 1 112 ? 5.077 13.646 -12.941 1.00 68.50 112 ALA A CA 1
ATOM 876 C C . ALA A 1 112 ? 6.168 14.453 -13.674 1.00 68.50 112 ALA A C 1
ATOM 878 O O . ALA A 1 112 ? 6.019 14.803 -14.842 1.00 68.50 112 ALA A O 1
ATOM 879 N N . LYS A 1 113 ? 7.281 14.749 -12.989 1.00 71.25 113 LYS A N 1
ATOM 880 C CA . LYS A 1 113 ? 8.438 15.472 -13.548 1.00 71.25 113 LYS A CA 1
ATOM 881 C C . LYS A 1 113 ? 9.339 14.606 -14.432 1.00 71.25 113 LYS A C 1
ATOM 883 O O . LYS A 1 113 ? 10.167 15.140 -15.165 1.00 71.25 113 LYS A O 1
ATOM 888 N N . HIS A 1 114 ? 9.224 13.287 -14.319 1.00 77.00 114 HIS A N 1
ATOM 889 C CA . HIS A 1 114 ? 10.131 12.319 -14.936 1.00 77.00 114 HIS A CA 1
ATOM 890 C C . HIS A 1 114 ? 9.408 11.332 -15.856 1.00 77.00 114 HIS A C 1
ATOM 892 O O . HIS A 1 114 ? 10.025 10.788 -16.770 1.00 77.00 114 HIS A O 1
ATOM 898 N N . ILE A 1 115 ? 8.117 11.102 -15.615 1.00 81.12 115 ILE A N 1
ATOM 899 C CA . ILE A 1 115 ? 7.294 10.101 -16.281 1.00 81.12 115 ILE A CA 1
ATOM 900 C C . ILE A 1 115 ? 5.991 10.783 -16.721 1.00 81.12 115 ILE A C 1
ATOM 902 O O . ILE A 1 115 ? 5.262 11.292 -15.866 1.00 81.12 115 ILE A O 1
ATOM 906 N N . PRO A 1 116 ? 5.686 10.804 -18.031 1.00 82.50 116 PRO A N 1
ATOM 907 C CA . PRO A 1 116 ? 4.371 11.160 -18.546 1.00 82.50 116 PRO A CA 1
ATOM 908 C C . PRO A 1 116 ? 3.248 10.449 -17.791 1.00 82.50 116 PRO A C 1
ATOM 910 O O . PRO A 1 116 ? 3.298 9.235 -17.577 1.00 82.50 116 PRO A O 1
ATOM 913 N N . LEU A 1 117 ? 2.234 11.213 -17.402 1.00 82.50 117 LEU A N 1
ATOM 914 C CA . LEU A 1 117 ? 1.104 10.713 -16.640 1.00 82.50 117 LEU A CA 1
ATOM 915 C C . LEU A 1 117 ? -0.122 10.573 -17.537 1.00 82.50 117 LEU A C 1
ATOM 917 O O . LEU A 1 117 ? -0.456 11.475 -18.300 1.00 82.50 117 LEU A O 1
ATOM 921 N N . GLU A 1 118 ? -0.805 9.445 -17.412 1.00 83.19 118 GLU A N 1
ATOM 922 C CA . GLU A 1 118 ? -2.050 9.154 -18.105 1.00 83.19 118 GLU A CA 1
ATOM 923 C C . GLU A 1 118 ? -3.146 8.915 -17.082 1.00 83.19 118 GLU A C 1
ATOM 925 O O . GLU A 1 118 ? -3.121 7.966 -16.297 1.00 83.19 118 GLU A O 1
ATOM 930 N N . LYS A 1 119 ? -4.116 9.819 -17.071 1.00 82.12 119 LYS A N 1
ATOM 931 C CA . LYS A 1 119 ? -5.230 9.750 -16.142 1.00 82.12 119 LYS A CA 1
ATOM 932 C C . LYS A 1 119 ? -6.199 8.648 -16.564 1.00 82.12 119 LYS A C 1
ATOM 934 O O . LYS A 1 119 ? -6.752 8.690 -17.658 1.00 82.12 119 LYS A O 1
ATOM 939 N N . ALA A 1 120 ? -6.482 7.733 -15.646 1.00 81.19 120 ALA A N 1
ATOM 940 C CA . ALA A 1 120 ? -7.544 6.747 -15.763 1.00 81.19 120 ALA A CA 1
ATOM 941 C C . ALA A 1 120 ? -8.323 6.655 -14.443 1.00 81.19 120 ALA A C 1
ATOM 943 O O . ALA A 1 120 ? -7.744 6.558 -13.358 1.00 81.19 120 ALA A O 1
ATOM 944 N N . VAL A 1 121 ? -9.656 6.660 -14.524 1.00 77.06 121 VAL A N 1
ATOM 945 C CA . VAL A 1 121 ? -10.508 6.172 -13.431 1.00 77.06 121 VAL A CA 1
ATOM 946 C C . VAL A 1 121 ? -10.995 4.791 -13.835 1.00 77.06 121 VAL A C 1
ATOM 948 O O . VAL A 1 121 ? -11.531 4.617 -14.929 1.00 77.06 121 VAL A O 1
ATOM 951 N N . VAL A 1 122 ? -10.760 3.824 -12.952 1.00 77.00 122 VAL A N 1
ATOM 952 C CA . VAL A 1 122 ? -11.184 2.432 -13.102 1.00 77.00 122 VAL A CA 1
ATOM 953 C C . VAL A 1 122 ? -12.284 2.138 -12.096 1.00 77.00 122 VAL A C 1
ATOM 955 O O . VAL A 1 122 ? -12.214 2.567 -10.940 1.00 77.00 122 VAL A O 1
ATOM 958 N N . CYS A 1 123 ? -13.309 1.406 -12.517 1.00 74.88 123 CYS A N 1
ATOM 959 C CA . CYS A 1 123 ? -14.385 0.991 -11.627 1.00 74.88 123 CYS A CA 1
ATOM 960 C C . CYS A 1 123 ? -14.908 -0.388 -12.016 1.00 74.88 123 CYS A C 1
ATOM 962 O O . CYS A 1 123 ? -15.272 -0.617 -13.166 1.00 74.88 123 CYS A O 1
ATOM 964 N N . SER A 1 124 ? -15.007 -1.307 -11.055 1.00 73.31 124 SER A N 1
ATOM 965 C CA . SER A 1 124 ? -15.528 -2.659 -11.311 1.00 73.31 124 SER A CA 1
ATOM 966 C C . SER A 1 124 ? -17.032 -2.687 -11.612 1.00 73.31 124 SER A C 1
ATOM 968 O O . SER A 1 124 ? -17.537 -3.685 -12.114 1.00 73.31 124 SER A O 1
ATOM 970 N N . ALA A 1 125 ? -17.759 -1.614 -11.295 1.00 72.50 125 ALA A N 1
ATOM 971 C CA . ALA A 1 125 ? -19.177 -1.465 -11.589 1.00 72.50 125 ALA A CA 1
ATOM 972 C C . ALA A 1 125 ? -19.473 -0.013 -11.968 1.00 72.50 125 ALA A C 1
ATOM 974 O O . ALA A 1 125 ? -18.873 0.897 -11.408 1.00 72.50 125 ALA A O 1
ATOM 975 N N . ALA A 1 126 ? -20.427 0.220 -12.870 1.00 68.44 126 ALA A N 1
ATOM 976 C CA . ALA A 1 126 ? -20.820 1.579 -13.231 1.00 68.44 126 ALA A CA 1
ATOM 977 C C . ALA A 1 126 ? -21.252 2.373 -11.980 1.00 68.44 126 ALA A C 1
ATOM 979 O O . ALA A 1 126 ? -22.179 1.976 -11.263 1.00 68.44 126 ALA A O 1
ATOM 980 N N . PHE A 1 127 ? -20.574 3.492 -11.719 1.00 67.06 127 PHE A N 1
ATOM 981 C CA . PHE A 1 127 ? -20.868 4.398 -10.613 1.00 67.06 127 PHE A CA 1
ATOM 982 C C . PHE A 1 127 ? -20.828 5.849 -11.116 1.00 67.06 127 PHE A C 1
ATOM 984 O O . PHE A 1 127 ? -19.823 6.247 -11.709 1.00 67.06 127 PHE A O 1
ATOM 991 N N . PRO A 1 128 ? -21.888 6.658 -10.909 1.00 66.38 128 PRO A N 1
ATOM 992 C CA . PRO A 1 128 ? -21.933 8.028 -11.417 1.00 66.38 128 PRO A CA 1
ATOM 993 C C . PRO A 1 128 ? -20.713 8.858 -10.989 1.00 66.38 128 PRO A C 1
ATOM 995 O O . PRO A 1 128 ? -20.401 8.963 -9.802 1.00 66.38 128 PRO A O 1
ATOM 998 N N . GLY A 1 129 ? -20.024 9.456 -11.965 1.00 64.69 129 GLY A N 1
ATOM 999 C CA . GLY A 1 129 ? -18.829 10.276 -11.737 1.00 64.69 129 GLY A CA 1
ATOM 1000 C C . GLY A 1 129 ? -17.504 9.506 -11.650 1.00 64.69 129 GLY A C 1
ATOM 1001 O O . GLY A 1 129 ? -16.475 10.130 -11.401 1.00 64.69 129 GLY A O 1
ATOM 1002 N N . TRP A 1 130 ? -17.501 8.185 -11.853 1.00 63.50 130 TRP A N 1
ATOM 1003 C CA . TRP A 1 130 ? -16.286 7.401 -12.106 1.00 63.50 130 TRP A CA 1
ATOM 1004 C C . TRP A 1 130 ? -16.222 7.078 -13.606 1.00 63.50 130 TRP A C 1
ATOM 1006 O O . TRP A 1 130 ? -17.239 6.690 -14.177 1.00 63.50 130 TRP A O 1
ATOM 1016 N N . SER A 1 131 ? -15.065 7.280 -14.252 1.00 60.56 131 SER A N 1
ATOM 1017 C CA . SER A 1 131 ? -14.877 6.872 -15.656 1.00 60.56 131 SER A CA 1
ATOM 1018 C C . SER A 1 131 ? -14.724 5.355 -15.784 1.00 60.56 131 SER A C 1
ATOM 1020 O O . SER A 1 131 ? -14.495 4.654 -14.797 1.00 60.56 131 SER A O 1
ATOM 1022 N N . ASP A 1 132 ? -14.838 4.872 -17.016 1.00 59.59 132 ASP A N 1
ATOM 1023 C CA . ASP A 1 132 ? -14.894 3.469 -17.415 1.00 59.59 132 ASP A CA 1
ATOM 1024 C C . ASP A 1 132 ? -13.768 3.075 -18.389 1.00 59.59 132 ASP A C 1
ATOM 1026 O O . ASP A 1 132 ? -13.928 2.147 -19.182 1.00 59.59 132 ASP A O 1
ATOM 1030 N N . ASN A 1 133 ? -12.576 3.676 -18.256 1.00 70.12 133 ASN A N 1
ATOM 1031 C CA . ASN A 1 133 ? -11.367 3.332 -19.035 1.00 70.12 133 ASN A CA 1
ATOM 1032 C C . ASN A 1 133 ? -10.770 1.962 -18.643 1.00 70.12 133 ASN A C 1
ATOM 1034 O O . ASN A 1 133 ? -9.565 1.729 -18.724 1.00 70.12 133 ASN A O 1
ATOM 1038 N N . ASN A 1 134 ? -11.608 1.033 -18.187 1.00 78.94 134 ASN A N 1
ATOM 1039 C CA . ASN A 1 134 ? -11.213 -0.305 -17.786 1.00 78.94 134 ASN A CA 1
ATOM 1040 C C . ASN A 1 134 ? -10.501 -1.035 -18.929 1.00 78.94 134 ASN A C 1
ATOM 1042 O O . ASN A 1 134 ? -9.499 -1.698 -18.685 1.00 78.94 134 ASN A O 1
ATOM 1046 N N . ALA A 1 135 ? -10.989 -0.883 -20.166 1.00 81.00 135 ALA A N 1
ATOM 1047 C CA . ALA A 1 135 ? -10.378 -1.492 -21.344 1.00 81.00 135 ALA A CA 1
ATOM 1048 C C . ALA A 1 135 ? -8.926 -1.022 -21.523 1.00 81.00 135 ALA A C 1
ATOM 1050 O O . ALA A 1 135 ? -8.034 -1.863 -21.614 1.00 81.00 135 ALA A O 1
ATOM 1051 N N . ASP A 1 136 ? -8.682 0.288 -21.458 1.00 80.69 136 ASP A N 1
ATOM 1052 C CA . ASP A 1 136 ? -7.355 0.884 -21.652 1.00 80.69 136 ASP A CA 1
ATOM 1053 C C . ASP A 1 136 ? -6.357 0.435 -20.581 1.00 80.69 136 ASP A C 1
ATOM 1055 O O . ASP A 1 136 ? -5.204 0.132 -20.884 1.00 80.69 136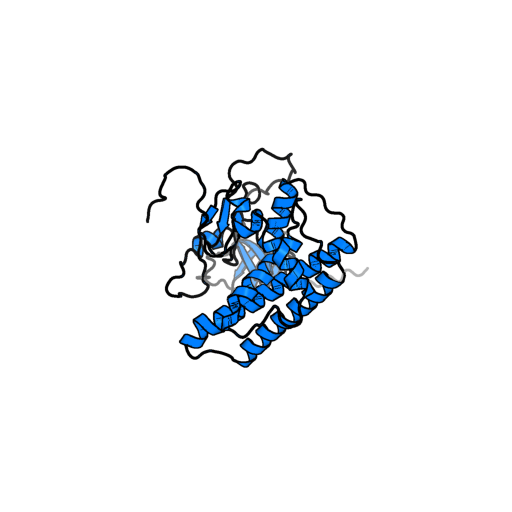 ASP A O 1
ATOM 1059 N N . VAL A 1 137 ? -6.808 0.330 -19.324 1.00 84.56 137 VAL A N 1
ATOM 1060 C CA . VAL A 1 137 ? -5.964 -0.166 -18.228 1.00 84.56 137 VAL A CA 1
ATOM 1061 C C . VAL A 1 137 ? -5.748 -1.675 -18.333 1.00 84.56 137 VAL A C 1
ATOM 1063 O O . VAL A 1 137 ? -4.641 -2.145 -18.084 1.00 84.56 137 VAL A O 1
ATOM 1066 N N . SER A 1 138 ? -6.766 -2.443 -18.734 1.00 88.44 138 SER A N 1
ATOM 1067 C CA . SER A 1 138 ? -6.718 -3.913 -18.762 1.00 88.44 138 SER A CA 1
ATOM 1068 C C . SER A 1 138 ? -5.664 -4.493 -19.706 1.00 88.44 138 SER A C 1
ATOM 1070 O O . SER A 1 138 ? -5.185 -5.600 -19.469 1.00 88.44 138 SER A O 1
ATOM 1072 N N . VAL A 1 139 ? -5.264 -3.729 -20.730 1.00 89.62 139 VAL A N 1
ATOM 1073 C CA . VAL A 1 139 ? -4.183 -4.098 -21.657 1.00 89.62 139 VAL A CA 1
ATOM 1074 C C . VAL A 1 139 ? -2.831 -4.208 -20.939 1.00 89.62 139 VAL A C 1
ATOM 1076 O O . VAL A 1 139 ? -2.025 -5.053 -21.310 1.00 89.62 139 VAL A O 1
ATOM 1079 N N . TYR A 1 140 ? -2.602 -3.393 -19.903 1.00 90.50 140 TYR A N 1
ATOM 1080 C CA . TYR A 1 140 ? -1.333 -3.314 -19.157 1.00 90.50 140 TYR A CA 1
ATOM 1081 C C . TYR A 1 140 ? -1.436 -3.823 -17.719 1.00 90.50 140 TYR A C 1
ATOM 1083 O O . TYR A 1 140 ? -0.441 -4.083 -17.056 1.00 90.50 140 TYR A O 1
ATOM 1091 N N . ASN A 1 141 ? -2.645 -3.915 -17.181 1.00 91.31 141 ASN A N 1
ATOM 1092 C CA . ASN A 1 141 ? -2.899 -4.514 -15.888 1.00 91.31 141 ASN A CA 1
ATOM 1093 C C . ASN A 1 141 ? -4.206 -5.303 -15.975 1.00 91.31 141 ASN A C 1
ATOM 1095 O O . ASN A 1 141 ? -5.275 -4.699 -15.863 1.00 91.31 141 ASN A O 1
ATOM 1099 N N . PRO A 1 142 ? -4.162 -6.642 -16.100 1.00 91.31 142 PRO A N 1
ATOM 1100 C CA . PRO A 1 142 ? -5.362 -7.462 -16.239 1.00 91.31 142 PRO A CA 1
ATOM 1101 C C . PRO A 1 142 ? -6.300 -7.361 -15.025 1.00 91.31 142 PRO A C 1
ATOM 1103 O O . PRO A 1 142 ? -7.480 -7.685 -15.131 1.00 91.31 142 PRO A O 1
ATOM 1106 N N . LEU A 1 143 ? -5.815 -6.874 -13.876 1.00 90.25 143 LEU A N 1
ATOM 1107 C CA . LEU A 1 143 ? -6.639 -6.610 -12.693 1.00 90.25 143 LEU A CA 1
ATOM 1108 C C . LEU A 1 143 ? -7.450 -5.314 -12.807 1.00 90.25 143 LEU A C 1
ATOM 1110 O O . LEU A 1 143 ? -8.287 -5.048 -11.947 1.00 90.25 143 LEU A O 1
ATOM 1114 N N . THR A 1 144 ? -7.202 -4.501 -13.839 1.00 89.88 144 THR A N 1
ATOM 1115 C CA . THR A 1 144 ? -7.839 -3.195 -14.054 1.00 89.88 144 THR A CA 1
ATOM 1116 C C . THR A 1 144 ? -7.674 -2.284 -12.830 1.00 89.88 144 THR A C 1
ATOM 1118 O O . THR A 1 144 ? -8.611 -1.638 -12.363 1.00 89.88 144 THR A O 1
ATOM 1121 N N . LYS A 1 145 ? -6.463 -2.274 -12.259 1.00 88.56 145 LYS A N 1
ATOM 1122 C CA . LYS A 1 145 ? -6.091 -1.436 -11.114 1.00 88.56 145 LYS A CA 1
ATOM 1123 C C . LYS A 1 145 ? -5.054 -0.394 -11.523 1.00 88.56 145 LYS A C 1
ATOM 1125 O O . LYS A 1 145 ? -4.214 -0.631 -12.388 1.00 88.56 145 LYS A O 1
ATOM 1130 N N . VAL A 1 146 ? -5.102 0.741 -10.842 1.00 89.69 146 VAL A N 1
ATOM 1131 C CA . VAL A 1 146 ? -4.095 1.803 -10.915 1.00 89.69 146 VAL A CA 1
ATOM 1132 C C . VAL A 1 146 ? -3.421 1.947 -9.543 1.00 89.69 146 VAL A C 1
ATOM 1134 O O . VAL A 1 146 ? -4.080 1.675 -8.536 1.00 89.69 146 VAL A O 1
ATOM 1137 N N . PRO A 1 147 ? -2.148 2.376 -9.471 1.00 91.31 147 PRO A N 1
ATOM 1138 C CA . PRO A 1 147 ? -1.289 2.779 -10.588 1.00 91.31 147 PRO A CA 1
ATOM 1139 C C . PRO A 1 147 ? -0.769 1.596 -11.427 1.00 91.31 147 PRO A C 1
ATOM 1141 O O . PRO A 1 147 ? -0.679 0.473 -10.937 1.00 91.31 147 PRO A O 1
ATOM 1144 N N . CYS A 1 148 ? -0.426 1.855 -12.691 1.00 92.38 148 CYS A N 1
ATOM 1145 C CA . CYS A 1 148 ? 0.243 0.901 -13.582 1.00 92.38 148 CYS A CA 1
ATOM 1146 C C . CYS A 1 148 ? 1.312 1.629 -14.408 1.00 92.38 148 CYS A C 1
ATOM 1148 O O . CYS A 1 148 ? 1.003 2.572 -15.139 1.00 92.38 148 CYS A O 1
ATOM 1150 N N . LEU A 1 149 ? 2.574 1.218 -14.271 1.00 93.12 149 LEU A N 1
ATOM 1151 C CA . LEU A 1 149 ? 3.684 1.781 -15.037 1.00 93.12 149 LEU A CA 1
ATOM 1152 C C . LEU A 1 149 ? 3.860 0.983 -16.327 1.00 93.12 149 LEU A C 1
ATOM 1154 O O . LEU A 1 149 ? 3.981 -0.233 -16.281 1.00 93.12 149 LEU A O 1
ATOM 1158 N N . VAL A 1 150 ? 3.940 1.654 -17.469 1.00 91.44 150 VAL A N 1
ATOM 1159 C CA . VAL A 1 150 ? 4.208 1.023 -18.766 1.00 91.44 150 VAL A CA 1
ATOM 1160 C C . VAL A 1 150 ? 5.573 1.498 -19.256 1.00 91.44 150 VAL A C 1
ATOM 1162 O O . VAL A 1 150 ? 5.674 2.585 -19.838 1.00 91.44 150 VAL A O 1
ATOM 1165 N N . PRO A 1 151 ? 6.651 0.752 -18.967 1.00 88.88 151 PRO A N 1
ATOM 1166 C CA . PRO A 1 151 ? 7.964 1.036 -19.517 1.00 88.88 151 PRO A CA 1
ATOM 1167 C C . PRO A 1 151 ? 8.172 0.318 -20.861 1.00 88.88 151 PRO A C 1
ATOM 1169 O O . PRO A 1 151 ? 7.452 -0.609 -21.217 1.00 88.88 151 PRO A O 1
ATOM 1172 N N . ASN A 1 152 ? 9.186 0.724 -21.625 1.00 80.62 152 ASN A N 1
ATOM 1173 C CA . ASN A 1 152 ? 9.437 0.141 -22.952 1.00 80.62 152 ASN A CA 1
ATOM 1174 C C . ASN A 1 152 ? 9.901 -1.314 -22.923 1.00 80.62 152 ASN A C 1
ATOM 1176 O O . ASN A 1 152 ? 9.711 -2.049 -23.887 1.00 80.62 152 ASN A O 1
ATOM 1180 N N . ASP A 1 153 ? 10.631 -1.683 -21.876 1.00 83.00 153 ASP A N 1
ATOM 1181 C CA . ASP A 1 153 ? 11.223 -3.005 -21.697 1.00 83.00 153 ASP A CA 1
ATOM 1182 C C . ASP A 1 153 ? 10.240 -4.005 -21.077 1.00 83.00 153 ASP A C 1
ATOM 1184 O O . ASP A 1 153 ? 10.472 -5.210 -21.168 1.00 83.00 153 ASP A O 1
ATOM 1188 N N . VAL A 1 154 ? 9.126 -3.518 -20.521 1.00 88.06 154 VAL A N 1
ATOM 1189 C CA . VAL A 1 154 ? 8.009 -4.327 -20.017 1.00 88.06 154 VAL A CA 1
ATOM 1190 C C . VAL A 1 154 ? 6.701 -3.810 -20.637 1.00 88.06 154 VAL A C 1
ATOM 1192 O O . VAL A 1 154 ? 5.932 -3.111 -19.975 1.00 88.06 154 VAL A O 1
ATOM 1195 N N . PRO A 1 155 ? 6.436 -4.118 -21.923 1.00 78.75 155 PRO A N 1
ATOM 1196 C CA . PRO A 1 155 ? 5.285 -3.573 -22.649 1.00 78.75 155 PRO A CA 1
ATOM 1197 C C . PRO A 1 155 ? 3.936 -4.012 -22.064 1.00 78.75 155 PRO A C 1
ATOM 1199 O O . PRO A 1 155 ? 2.946 -3.307 -22.241 1.00 78.75 155 PRO A O 1
ATOM 1202 N N . ASP A 1 156 ? 3.917 -5.131 -21.337 1.00 85.31 156 ASP A N 1
ATOM 1203 C CA . ASP A 1 156 ? 2.735 -5.659 -20.650 1.00 85.31 156 ASP A CA 1
ATOM 1204 C C . ASP A 1 156 ? 2.420 -4.922 -19.335 1.00 85.31 156 ASP A C 1
ATOM 1206 O O . ASP A 1 156 ? 1.445 -5.262 -18.680 1.00 85.31 156 ASP A O 1
ATOM 1210 N N . GLY A 1 157 ? 3.222 -3.920 -18.949 1.00 91.56 157 GLY A N 1
ATOM 1211 C CA . GLY A 1 157 ? 3.041 -3.132 -17.730 1.00 91.56 157 GLY A CA 1
ATOM 1212 C C . GLY A 1 157 ? 3.707 -3.723 -16.480 1.00 91.56 157 GLY A C 1
ATOM 1213 O O . GLY A 1 157 ? 3.993 -4.913 -16.377 1.00 91.56 157 GLY A O 1
ATOM 1214 N N . VAL A 1 158 ? 3.966 -2.851 -15.506 1.00 94.75 158 VAL A N 1
ATOM 1215 C CA . VAL A 1 158 ? 4.522 -3.153 -14.184 1.00 94.75 158 VAL A CA 1
ATOM 1216 C C . VAL A 1 158 ? 3.513 -2.703 -13.131 1.00 94.75 158 VAL A C 1
ATOM 1218 O O . VAL A 1 158 ? 3.170 -1.521 -13.026 1.00 94.75 158 VAL A O 1
ATOM 1221 N N . PHE A 1 159 ? 3.024 -3.672 -12.367 1.00 94.12 159 PHE A N 1
ATOM 1222 C CA . PHE A 1 159 ? 2.041 -3.518 -11.300 1.00 94.12 159 PHE A CA 1
ATOM 1223 C C . PHE A 1 159 ? 2.267 -4.629 -10.257 1.00 94.12 159 PHE A C 1
ATOM 1225 O O . PHE A 1 159 ? 2.851 -5.664 -10.567 1.00 94.12 159 PHE A O 1
ATOM 1232 N N . ASP A 1 160 ? 1.827 -4.488 -9.011 1.00 92.94 160 ASP A N 1
ATOM 1233 C CA . ASP A 1 160 ? 1.176 -3.329 -8.384 1.00 92.94 160 ASP A CA 1
ATOM 1234 C C . ASP A 1 160 ? 2.177 -2.227 -7.964 1.00 92.94 160 ASP A C 1
ATOM 1236 O O . ASP A 1 160 ? 3.281 -2.134 -8.507 1.00 92.94 160 ASP A O 1
ATOM 1240 N N . SER A 1 161 ? 1.787 -1.353 -7.027 1.00 92.94 161 SER A N 1
ATOM 1241 C CA . SER A 1 161 ? 2.631 -0.268 -6.517 1.00 92.94 161 SER A CA 1
ATOM 1242 C C . SER A 1 161 ? 3.969 -0.754 -5.961 1.00 92.94 161 SER A C 1
ATOM 1244 O O . SER A 1 161 ? 4.966 -0.058 -6.146 1.00 92.94 161 SER A O 1
ATOM 1246 N N . GLN A 1 162 ? 4.034 -1.936 -5.339 1.00 92.81 162 GLN A N 1
ATOM 1247 C CA . GLN A 1 162 ? 5.280 -2.455 -4.772 1.00 92.81 162 GLN A CA 1
ATOM 1248 C C . GLN A 1 162 ? 6.268 -2.836 -5.871 1.00 92.81 162 GLN A C 1
ATOM 1250 O O . GLN A 1 162 ? 7.422 -2.404 -5.849 1.00 92.81 162 GLN A O 1
ATOM 1255 N N . VAL A 1 163 ? 5.802 -3.594 -6.866 1.00 94.62 163 VAL A N 1
ATOM 1256 C CA . VAL A 1 163 ? 6.631 -4.011 -8.007 1.00 94.62 163 VAL A CA 1
ATOM 1257 C C . VAL A 1 163 ? 7.065 -2.790 -8.819 1.00 94.62 163 VAL A C 1
ATOM 1259 O O . VAL A 1 163 ? 8.213 -2.696 -9.251 1.00 94.62 163 VAL A O 1
ATOM 1262 N N . MET A 1 164 ? 6.173 -1.809 -8.971 1.00 93.00 164 MET A N 1
ATOM 1263 C CA . MET A 1 164 ? 6.488 -0.536 -9.612 1.00 93.00 164 MET A CA 1
ATOM 1264 C C . MET A 1 164 ? 7.586 0.226 -8.859 1.00 93.00 164 MET A C 1
ATOM 1266 O O . MET A 1 164 ? 8.539 0.690 -9.485 1.00 93.00 164 MET A O 1
ATOM 1270 N N . CYS A 1 165 ? 7.495 0.343 -7.531 1.00 91.56 165 CYS A N 1
ATOM 1271 C CA . CYS A 1 165 ? 8.536 0.975 -6.721 1.00 91.56 165 CYS A CA 1
ATOM 1272 C C . CYS A 1 165 ? 9.879 0.244 -6.844 1.00 91.56 165 CYS A C 1
ATOM 1274 O O . CYS A 1 165 ? 10.900 0.900 -7.023 1.00 91.56 165 CYS A O 1
ATOM 1276 N N . GLU A 1 166 ? 9.893 -1.090 -6.825 1.00 91.69 166 GLU A N 1
ATOM 1277 C CA . GLU A 1 166 ? 11.118 -1.884 -7.004 1.00 91.69 166 GLU A CA 1
ATOM 1278 C C . GLU A 1 166 ? 11.749 -1.697 -8.390 1.00 91.69 166 GLU A C 1
ATOM 1280 O O . GLU A 1 166 ? 12.971 -1.560 -8.519 1.00 91.69 166 GLU A O 1
ATOM 1285 N N . TYR A 1 167 ? 10.922 -1.637 -9.434 1.00 91.81 167 TYR A N 1
ATOM 1286 C CA . TYR A 1 167 ? 11.373 -1.339 -10.789 1.00 91.81 167 TYR A CA 1
ATOM 1287 C C . TYR A 1 167 ? 12.005 0.062 -10.868 1.00 91.81 167 TYR A C 1
ATOM 1289 O O . TYR A 1 167 ? 13.114 0.221 -11.383 1.00 91.81 167 TYR A O 1
ATOM 1297 N N . LEU A 1 168 ? 11.352 1.078 -10.293 1.00 88.81 168 LEU A N 1
ATOM 1298 C CA . LEU A 1 168 ? 11.869 2.451 -10.262 1.00 88.81 168 LEU A CA 1
ATOM 1299 C C . LEU A 1 168 ? 13.151 2.579 -9.424 1.00 88.81 168 LEU A C 1
ATOM 1301 O O . LEU A 1 168 ? 14.071 3.295 -9.817 1.00 88.81 168 LEU A O 1
ATOM 1305 N N . GLU A 1 169 ? 13.253 1.860 -8.306 1.00 88.12 169 GLU A N 1
ATOM 1306 C CA . GLU A 1 169 ? 14.475 1.784 -7.497 1.00 88.12 169 GLU A CA 1
ATOM 1307 C C . GLU A 1 169 ? 15.638 1.174 -8.276 1.00 88.12 169 GLU A C 1
ATOM 1309 O O . GLU A 1 169 ? 16.759 1.688 -8.217 1.00 88.12 169 GLU A O 1
ATOM 1314 N N . THR A 1 170 ? 15.362 0.134 -9.066 1.00 89.75 170 THR A N 1
ATOM 1315 C CA . THR A 1 170 ? 16.354 -0.494 -9.946 1.00 89.75 170 THR A CA 1
ATOM 1316 C C . THR A 1 170 ? 16.872 0.504 -10.982 1.00 89.75 170 THR A C 1
ATOM 1318 O O . THR A 1 170 ? 18.082 0.631 -11.166 1.00 89.75 170 THR A O 1
ATOM 1321 N N . LEU A 1 171 ? 15.982 1.279 -11.611 1.00 87.69 171 LEU A N 1
ATOM 1322 C CA . LEU A 1 171 ? 16.366 2.331 -12.559 1.00 87.69 171 LEU A CA 1
ATOM 1323 C C . LEU A 1 171 ? 17.169 3.463 -11.907 1.00 87.69 171 LEU A C 1
ATOM 1325 O O . LEU A 1 171 ? 18.074 4.024 -12.527 1.00 87.69 171 LEU A O 1
ATOM 1329 N N . ALA A 1 172 ? 16.857 3.789 -10.654 1.00 84.94 172 ALA A N 1
ATOM 1330 C CA . ALA A 1 172 ? 17.564 4.793 -9.869 1.00 84.94 172 ALA A CA 1
ATOM 1331 C C . ALA A 1 172 ? 18.889 4.280 -9.265 1.00 84.94 172 ALA A C 1
ATOM 1333 O O . ALA A 1 172 ? 19.577 5.043 -8.588 1.00 84.94 172 ALA A O 1
ATOM 1334 N N . ASN A 1 173 ? 19.273 3.020 -9.519 1.00 86.00 173 ASN A N 1
ATOM 1335 C CA . ASN A 1 173 ? 20.429 2.347 -8.912 1.00 86.00 173 ASN A CA 1
ATOM 1336 C C . ASN A 1 173 ? 20.415 2.393 -7.372 1.00 86.00 173 ASN A C 1
ATOM 1338 O O . ASN A 1 173 ? 21.463 2.492 -6.729 1.00 86.00 173 ASN A O 1
ATOM 1342 N N . VAL A 1 174 ? 19.226 2.323 -6.768 1.00 84.81 174 VAL A N 1
ATOM 1343 C CA . VAL A 1 174 ? 19.076 2.234 -5.314 1.00 84.81 174 VAL A CA 1
ATOM 1344 C C . VAL A 1 174 ? 19.368 0.798 -4.891 1.00 84.81 174 VAL A C 1
ATOM 1346 O O . VAL A 1 174 ? 18.651 -0.131 -5.250 1.00 84.81 174 VAL A O 1
ATOM 1349 N N . SER A 1 175 ? 20.434 0.609 -4.115 1.00 84.06 175 SER A N 1
ATOM 1350 C CA . SER A 1 175 ? 20.763 -0.680 -3.504 1.00 84.06 175 SER A CA 1
ATOM 1351 C C . SER A 1 175 ? 20.369 -0.676 -2.033 1.00 84.06 175 SER A C 1
ATOM 1353 O O . SER A 1 175 ? 20.650 0.280 -1.309 1.00 84.06 175 SER A O 1
ATOM 1355 N N . ARG A 1 176 ? 19.727 -1.755 -1.584 1.00 83.62 176 ARG A N 1
ATOM 1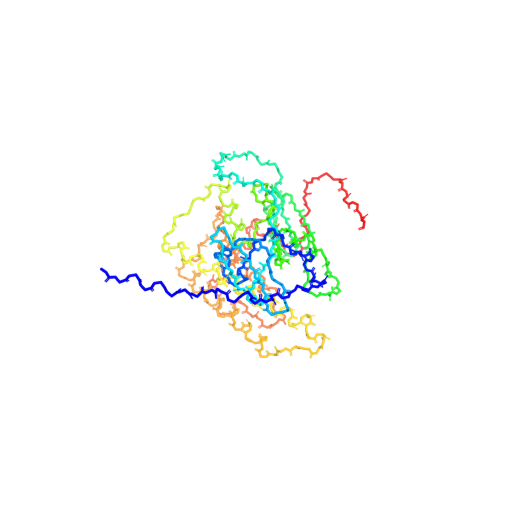356 C CA . ARG A 1 176 ? 19.284 -1.931 -0.199 1.00 83.62 176 ARG A CA 1
ATOM 1357 C C . ARG A 1 176 ? 19.966 -3.146 0.417 1.00 83.62 176 ARG A C 1
ATOM 1359 O O . ARG A 1 176 ? 19.975 -4.229 -0.169 1.00 83.62 176 ARG A O 1
ATOM 1366 N N . VAL A 1 177 ? 20.492 -2.985 1.628 1.00 90.69 177 VAL A N 1
ATOM 1367 C CA . VAL A 1 177 ? 21.003 -4.105 2.425 1.00 90.69 177 VAL A CA 1
ATOM 1368 C C . VAL A 1 177 ? 19.811 -4.834 3.041 1.00 90.69 177 VAL A C 1
ATOM 1370 O O . VAL A 1 177 ? 19.044 -4.236 3.787 1.00 90.69 177 VAL A O 1
ATOM 1373 N N . LYS A 1 178 ? 19.633 -6.120 2.719 1.00 93.56 178 LYS A N 1
ATOM 1374 C CA . LYS A 1 178 ? 18.506 -6.945 3.197 1.00 93.56 178 LYS A CA 1
ATOM 1375 C C . LYS A 1 178 ? 18.766 -7.537 4.586 1.00 93.56 178 LYS A C 1
ATOM 1377 O O . LYS A 1 178 ? 18.766 -8.754 4.763 1.00 93.56 178 LYS A O 1
ATOM 1382 N N . ASP A 1 179 ? 19.039 -6.671 5.553 1.00 95.25 179 ASP A N 1
ATOM 1383 C CA . ASP A 1 179 ? 19.216 -7.040 6.956 1.00 95.25 179 ASP A CA 1
ATOM 1384 C C . ASP A 1 179 ? 17.873 -7.100 7.715 1.00 95.25 179 ASP A C 1
ATOM 1386 O O . ASP A 1 179 ? 16.790 -6.973 7.140 1.00 95.25 179 ASP A O 1
ATOM 1390 N N . ALA A 1 180 ? 17.926 -7.306 9.034 1.00 95.75 180 ALA A N 1
ATOM 1391 C CA . ALA A 1 180 ? 16.728 -7.330 9.871 1.00 95.75 180 ALA A CA 1
ATOM 1392 C C . ALA A 1 180 ? 15.932 -6.014 9.806 1.00 95.75 180 ALA A C 1
ATOM 1394 O O . ALA A 1 180 ? 14.701 -6.038 9.835 1.00 95.75 180 ALA A O 1
ATOM 1395 N N . ARG A 1 181 ? 16.617 -4.870 9.680 1.00 93.00 181 ARG A N 1
ATOM 1396 C CA . ARG A 1 181 ? 15.991 -3.547 9.632 1.00 93.00 181 ARG A CA 1
ATOM 1397 C C . ARG A 1 181 ? 15.191 -3.367 8.347 1.00 93.00 181 ARG A C 1
ATOM 1399 O O . ARG A 1 181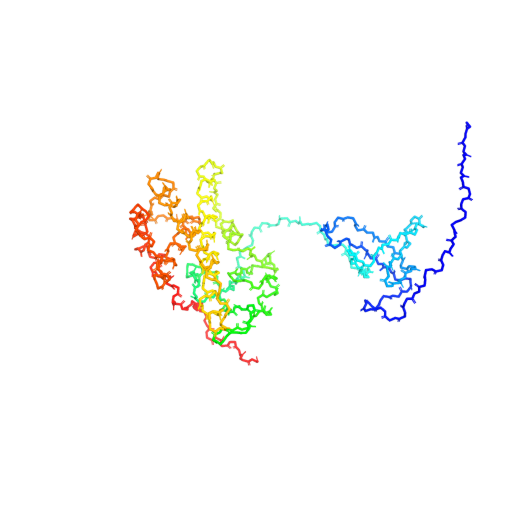 ? 14.074 -2.852 8.403 1.00 93.00 181 ARG A O 1
ATOM 1406 N N . TYR A 1 182 ? 15.732 -3.836 7.223 1.00 93.62 182 TYR A N 1
ATOM 1407 C CA . TYR A 1 182 ? 15.029 -3.881 5.943 1.00 93.62 182 TYR A CA 1
ATOM 1408 C C . TYR A 1 182 ? 13.726 -4.674 6.051 1.00 93.62 182 TYR A C 1
ATOM 1410 O O . TYR A 1 182 ? 12.671 -4.169 5.672 1.00 93.62 182 TYR A O 1
ATOM 1418 N N . TRP A 1 183 ? 13.765 -5.880 6.625 1.00 96.62 183 TRP A N 1
ATOM 1419 C CA . TRP A 1 183 ? 12.563 -6.708 6.759 1.00 96.62 183 TRP A CA 1
ATOM 1420 C C . TRP A 1 183 ? 11.538 -6.114 7.721 1.00 96.62 183 TRP A C 1
ATOM 1422 O O . TRP A 1 183 ? 10.341 -6.182 7.445 1.00 96.62 183 TRP A O 1
ATOM 1432 N N . GLN A 1 184 ? 11.980 -5.481 8.810 1.00 97.00 184 GLN A N 1
ATOM 1433 C CA . GLN A 1 184 ? 11.084 -4.744 9.701 1.00 97.00 184 GLN A CA 1
ATOM 1434 C C . GLN A 1 184 ? 10.359 -3.627 8.948 1.00 97.00 184 GLN A C 1
ATOM 1436 O O . GLN A 1 184 ? 9.135 -3.564 8.990 1.00 97.00 184 GLN A O 1
ATOM 1441 N N . LEU A 1 185 ? 11.094 -2.784 8.221 1.00 95.31 185 LEU A N 1
ATOM 1442 C CA . LEU A 1 185 ? 10.510 -1.653 7.505 1.00 95.31 185 LEU A CA 1
ATOM 1443 C C . LEU A 1 185 ? 9.608 -2.108 6.346 1.00 95.31 185 LEU A C 1
ATOM 1445 O O . LEU A 1 185 ? 8.495 -1.606 6.207 1.00 95.31 185 LEU A O 1
ATOM 1449 N N . ARG A 1 186 ? 10.014 -3.134 5.588 1.00 96.19 186 ARG A N 1
ATOM 1450 C CA . ARG A 1 186 ? 9.170 -3.723 4.539 1.00 96.19 186 ARG A CA 1
ATOM 1451 C C . ARG A 1 186 ? 7.907 -4.376 5.109 1.00 96.19 186 ARG A C 1
ATOM 1453 O O . ARG A 1 186 ? 6.866 -4.362 4.465 1.00 96.19 186 ARG A O 1
ATOM 1460 N N . THR A 1 187 ? 7.952 -4.897 6.334 1.00 98.00 187 THR A N 1
ATOM 1461 C CA . THR A 1 187 ? 6.744 -5.390 7.016 1.00 98.00 187 THR A CA 1
ATOM 1462 C C . THR A 1 187 ? 5.789 -4.243 7.359 1.00 98.00 187 THR A C 1
ATOM 1464 O O . THR A 1 187 ? 4.576 -4.405 7.238 1.00 98.00 187 THR A O 1
ATOM 1467 N N . LEU A 1 188 ? 6.306 -3.064 7.728 1.00 98.25 188 LEU A N 1
ATOM 1468 C CA . LEU A 1 188 ? 5.470 -1.874 7.937 1.00 98.25 188 LEU A CA 1
ATOM 1469 C C . LEU A 1 188 ? 4.830 -1.384 6.637 1.00 98.25 188 LEU A C 1
ATOM 1471 O O . LEU A 1 188 ? 3.671 -0.985 6.671 1.00 98.25 188 LEU A O 1
ATOM 1475 N N . HIS A 1 189 ? 5.536 -1.476 5.506 1.00 97.62 189 HIS A N 1
ATOM 1476 C CA . HIS A 1 189 ? 4.958 -1.216 4.183 1.00 97.62 189 HIS A CA 1
ATOM 1477 C C . HIS A 1 189 ? 3.730 -2.095 3.943 1.00 97.62 189 HIS A C 1
ATOM 1479 O O . HIS A 1 189 ? 2.645 -1.588 3.685 1.00 97.62 189 HIS A O 1
ATOM 1485 N N . VAL A 1 190 ? 3.874 -3.414 4.086 1.00 97.69 190 VAL A N 1
ATOM 1486 C CA . VAL A 1 190 ? 2.763 -4.348 3.845 1.00 97.69 190 VAL A CA 1
ATOM 1487 C C . VAL A 1 190 ? 1.628 -4.145 4.861 1.00 97.69 190 VAL A C 1
ATOM 1489 O O . VAL A 1 190 ? 0.459 -4.313 4.523 1.00 97.69 190 VAL A O 1
ATOM 1492 N N . CYS A 1 191 ? 1.940 -3.729 6.094 1.00 98.50 191 CYS A N 1
ATOM 1493 C CA . CYS A 1 191 ? 0.925 -3.304 7.061 1.00 98.50 191 CYS A CA 1
ATOM 1494 C C . CYS A 1 191 ? 0.147 -2.073 6.562 1.00 98.50 191 CYS A C 1
ATOM 1496 O O . CYS A 1 191 ? -1.081 -2.067 6.616 1.00 98.50 191 CYS A O 1
ATOM 1498 N N . ALA A 1 192 ? 0.845 -1.063 6.036 1.00 98.06 192 ALA A N 1
ATOM 1499 C CA . ALA A 1 192 ? 0.237 0.137 5.468 1.00 98.06 192 ALA A CA 1
ATOM 1500 C C . ALA A 1 192 ? -0.656 -0.178 4.256 1.00 98.06 192 ALA A C 1
ATOM 1502 O O . ALA A 1 192 ? -1.768 0.341 4.174 1.00 98.06 192 ALA A O 1
ATOM 1503 N N . ASP A 1 193 ? -0.235 -1.090 3.377 1.00 96.88 193 ASP A N 1
ATOM 1504 C CA . ASP A 1 193 ? -1.080 -1.582 2.280 1.00 96.88 193 ASP A CA 1
ATOM 1505 C C . ASP A 1 193 ? -2.342 -2.275 2.808 1.00 96.88 193 ASP A C 1
ATOM 1507 O O . ASP A 1 193 ? -3.445 -1.990 2.348 1.00 96.88 193 ASP A O 1
ATOM 1511 N N . GLY A 1 194 ? -2.215 -3.112 3.842 1.00 98.12 194 GLY A N 1
ATOM 1512 C CA . GLY A 1 194 ? -3.363 -3.752 4.488 1.00 98.12 194 GLY A CA 1
ATOM 1513 C C . GLY A 1 194 ? -4.336 -2.763 5.147 1.00 98.12 194 GLY A C 1
ATOM 1514 O O . GLY A 1 194 ? -5.544 -3.015 5.178 1.00 98.12 194 GLY A O 1
ATOM 1515 N N . ILE A 1 195 ? -3.835 -1.629 5.652 1.00 98.25 195 ILE A N 1
ATOM 1516 C CA . ILE A 1 195 ? -4.668 -0.511 6.119 1.00 98.25 195 ILE A CA 1
ATOM 1517 C C . ILE A 1 195 ? -5.430 0.085 4.931 1.00 98.25 195 ILE A C 1
ATOM 1519 O O . ILE A 1 195 ? -6.658 0.146 4.979 1.00 98.25 195 ILE A O 1
ATOM 1523 N N . MET A 1 196 ? -4.737 0.450 3.849 1.00 95.75 196 MET A N 1
ATOM 1524 C CA . MET A 1 196 ? -5.358 1.050 2.660 1.00 95.75 196 MET A CA 1
ATOM 1525 C C . MET A 1 196 ? -6.375 0.119 1.981 1.00 95.75 196 MET A C 1
ATOM 1527 O O . MET A 1 196 ? -7.431 0.572 1.536 1.00 95.75 196 MET A O 1
ATOM 1531 N N . ASP A 1 197 ? -6.128 -1.192 1.962 1.00 96.69 197 ASP A N 1
ATOM 1532 C CA . ASP A 1 197 ? -7.097 -2.186 1.493 1.00 96.69 197 ASP A CA 1
ATOM 1533 C C . ASP A 1 197 ? -8.392 -2.135 2.320 1.00 96.69 197 ASP A C 1
ATOM 1535 O O . ASP A 1 197 ? -9.499 -2.093 1.769 1.00 96.69 197 ASP A O 1
ATOM 1539 N N . ALA A 1 198 ? -8.277 -2.093 3.652 1.00 97.38 198 ALA A N 1
ATOM 1540 C CA . ALA A 1 198 ? -9.429 -1.967 4.543 1.00 97.38 198 ALA A CA 1
ATOM 1541 C C . ALA A 1 198 ? -10.165 -0.629 4.343 1.00 97.38 198 ALA A C 1
ATOM 1543 O O . ALA A 1 198 ? -11.398 -0.595 4.360 1.00 97.38 198 ALA A O 1
ATOM 1544 N N . GLU A 1 199 ? -9.436 0.459 4.095 1.00 94.56 199 GLU A N 1
ATOM 1545 C CA . GLU A 1 199 ? -9.998 1.781 3.807 1.00 94.56 199 GLU A CA 1
ATOM 1546 C C . GLU A 1 199 ? -10.808 1.807 2.506 1.00 94.56 199 GLU A C 1
ATOM 1548 O O . GLU A 1 199 ? -11.925 2.337 2.479 1.00 94.56 199 GLU A O 1
ATOM 1553 N N . VAL A 1 200 ? -10.296 1.197 1.433 1.00 91.56 200 VAL A N 1
ATOM 1554 C CA . VAL A 1 200 ? -11.012 1.073 0.155 1.00 91.56 200 VAL A CA 1
ATOM 1555 C C . VAL A 1 200 ? -12.287 0.246 0.329 1.00 91.56 200 VAL A C 1
ATOM 1557 O O . VAL A 1 200 ? -13.356 0.651 -0.137 1.00 91.56 200 VAL A O 1
ATOM 1560 N N . LEU A 1 201 ? -12.211 -0.873 1.055 1.00 94.31 201 LEU A N 1
ATOM 1561 C CA . LEU A 1 201 ? -13.379 -1.708 1.350 1.00 94.31 201 LEU A CA 1
ATOM 1562 C C . LEU A 1 201 ? -14.438 -0.947 2.163 1.00 94.31 201 LEU A C 1
ATOM 1564 O O . LEU A 1 201 ? -15.629 -1.037 1.857 1.00 94.31 201 LEU A O 1
ATOM 1568 N N . LEU A 1 202 ? -14.019 -0.147 3.148 1.00 93.75 202 LEU A N 1
ATOM 1569 C CA . LEU A 1 202 ? -14.914 0.747 3.887 1.00 93.75 202 LEU A CA 1
ATOM 1570 C C . LEU A 1 202 ? -15.562 1.793 2.984 1.00 93.75 202 LEU A C 1
ATOM 1572 O O . LEU A 1 202 ? -16.769 2.033 3.074 1.00 93.75 202 LEU A O 1
ATOM 1576 N N . ALA A 1 203 ? -14.778 2.416 2.106 1.00 89.06 203 ALA A N 1
ATOM 1577 C CA . ALA A 1 203 ? -15.288 3.409 1.176 1.00 89.06 203 ALA A CA 1
ATOM 1578 C C . ALA A 1 203 ? -16.361 2.808 0.256 1.00 89.06 203 ALA A C 1
ATOM 1580 O O . ALA A 1 203 ? -17.382 3.456 0.020 1.00 89.06 203 ALA A O 1
ATOM 1581 N N . TYR A 1 204 ? -16.183 1.571 -0.216 1.00 89.25 204 TYR A N 1
ATOM 1582 C CA . TYR A 1 204 ? -17.183 0.878 -1.031 1.00 89.25 204 TYR A CA 1
ATOM 1583 C C . TYR A 1 204 ? -18.463 0.553 -0.262 1.00 89.25 204 TYR A C 1
ATOM 1585 O O . TYR A 1 204 ? -19.555 0.825 -0.771 1.00 89.25 204 TYR A O 1
ATOM 1593 N N . GLU A 1 205 ? -18.361 0.038 0.964 1.00 92.38 205 GLU A N 1
ATOM 1594 C CA . GLU A 1 205 ? -19.536 -0.207 1.806 1.00 92.38 205 GLU A CA 1
ATOM 1595 C C . GLU A 1 205 ? -20.345 1.077 2.029 1.00 92.38 205 GLU A C 1
ATOM 1597 O O . GLU A 1 205 ? -21.547 1.135 1.761 1.00 92.38 205 GLU A O 1
ATOM 1602 N N . VAL A 1 206 ? -19.676 2.151 2.448 1.00 89.88 206 VAL A N 1
ATOM 1603 C CA . VAL A 1 206 ? -20.353 3.378 2.880 1.00 89.88 206 VAL A CA 1
ATOM 1604 C C . VAL A 1 206 ? -20.837 4.227 1.706 1.00 89.88 206 VAL A C 1
ATOM 1606 O O . VAL A 1 206 ? -21.923 4.804 1.784 1.00 89.88 206 VAL A O 1
ATOM 1609 N N . ARG A 1 207 ? -20.059 4.337 0.622 1.00 85.38 207 ARG A N 1
ATOM 1610 C CA . ARG A 1 207 ? -20.390 5.235 -0.499 1.00 85.38 207 ARG A CA 1
ATOM 1611 C C . ARG A 1 207 ? -21.238 4.568 -1.572 1.00 85.38 207 ARG A C 1
ATOM 1613 O O . ARG A 1 207 ? -22.052 5.249 -2.182 1.00 85.38 207 ARG A O 1
ATOM 1620 N N . ILE A 1 208 ? -21.054 3.267 -1.805 1.00 84.75 208 ILE A N 1
ATOM 1621 C CA . ILE A 1 208 ? -21.706 2.555 -2.912 1.00 84.75 208 ILE A CA 1
ATOM 1622 C C . ILE A 1 208 ? -22.818 1.650 -2.384 1.00 84.75 208 ILE A C 1
ATOM 1624 O O . ILE A 1 208 ? -23.966 1.759 -2.816 1.00 84.75 208 ILE A O 1
ATOM 1628 N N . ARG A 1 209 ? -22.502 0.752 -1.445 1.00 89.62 209 ARG A N 1
ATOM 1629 C CA . ARG A 1 209 ? -23.445 -0.290 -1.008 1.00 89.62 209 ARG A CA 1
ATOM 1630 C C . ARG A 1 209 ? -24.550 0.257 -0.110 1.00 89.62 209 ARG A C 1
ATOM 1632 O O . ARG A 1 209 ? -25.706 -0.117 -0.298 1.00 89.62 209 ARG A O 1
ATOM 1639 N N . LYS A 1 210 ? -24.242 1.209 0.777 1.00 90.69 210 LYS A N 1
ATOM 1640 C CA . LYS A 1 210 ? -25.236 1.877 1.635 1.00 90.69 210 LYS A CA 1
ATOM 1641 C C . LYS A 1 210 ? -26.361 2.538 0.843 1.00 90.69 210 LYS A C 1
ATOM 1643 O O . LYS A 1 210 ? -27.523 2.370 1.195 1.00 90.69 210 LYS A O 1
ATOM 1648 N N . GLN A 1 211 ? -26.038 3.232 -0.251 1.00 87.69 211 GLN A N 1
ATOM 1649 C CA . GLN A 1 211 ? -27.038 3.887 -1.109 1.00 87.69 211 GLN A CA 1
ATOM 1650 C C . GLN A 1 211 ? -28.012 2.891 -1.755 1.00 87.69 211 GLN A C 1
ATOM 1652 O O . GLN A 1 211 ? -29.126 3.260 -2.109 1.00 87.69 211 GLN A O 1
ATOM 1657 N N . LYS A 1 212 ? -27.602 1.625 -1.883 1.00 88.25 212 LYS A N 1
ATOM 1658 C CA . LYS A 1 212 ? -28.411 0.527 -2.422 1.00 88.25 212 LYS A CA 1
ATOM 1659 C C . LYS A 1 212 ? -29.092 -0.314 -1.333 1.00 88.25 212 LYS A C 1
ATOM 1661 O O . LYS A 1 212 ? -29.695 -1.328 -1.662 1.00 88.25 212 LYS A O 1
ATOM 1666 N N . GLY A 1 213 ? -28.966 0.055 -0.054 1.00 92.12 213 GLY A N 1
ATOM 1667 C CA . GLY A 1 213 ? -29.483 -0.736 1.069 1.00 92.12 213 GLY A CA 1
ATOM 1668 C C . GLY A 1 213 ? -28.735 -2.055 1.307 1.00 92.12 213 GLY A C 1
ATOM 1669 O O . GLY A 1 213 ? -29.297 -2.971 1.891 1.00 92.12 213 GLY A O 1
ATOM 1670 N N . LEU A 1 214 ? -27.484 -2.170 0.843 1.00 94.69 214 LEU A N 1
ATOM 1671 C CA . LEU A 1 214 ? -26.664 -3.393 0.909 1.00 94.69 214 LEU A CA 1
ATOM 1672 C C . LEU A 1 214 ? -25.509 -3.300 1.921 1.00 94.69 214 LEU A C 1
ATOM 1674 O O . LEU A 1 214 ? -24.554 -4.077 1.833 1.00 94.69 214 LEU A O 1
ATOM 1678 N N . LEU A 1 215 ? -25.555 -2.318 2.823 1.00 94.19 215 LEU A N 1
ATOM 1679 C CA . LEU A 1 215 ? -24.519 -2.109 3.833 1.00 94.19 215 LEU A CA 1
ATOM 1680 C C . LEU A 1 215 ? -24.446 -3.318 4.771 1.00 94.19 215 LEU A C 1
ATOM 1682 O O . LEU A 1 215 ? -25.465 -3.703 5.339 1.00 94.19 215 LEU A O 1
ATOM 1686 N N . PHE A 1 216 ? -23.247 -3.865 4.964 1.00 96.50 216 PHE A N 1
ATOM 1687 C CA . PHE A 1 216 ? -23.006 -4.895 5.975 1.00 96.50 216 PHE A CA 1
ATOM 1688 C C . PHE A 1 216 ? -22.225 -4.303 7.155 1.00 96.50 216 PHE A C 1
ATOM 1690 O O . PHE A 1 216 ? -21.024 -4.040 7.054 1.00 96.50 216 PHE A O 1
ATOM 1697 N N . GLU A 1 217 ? -22.914 -4.044 8.266 1.00 95.38 217 GLU A N 1
ATOM 1698 C CA . GLU A 1 217 ? -22.366 -3.280 9.395 1.00 95.38 217 GLU A CA 1
ATOM 1699 C C . GLU A 1 217 ? -21.217 -4.007 10.102 1.00 95.38 217 GLU A C 1
ATOM 1701 O O . GLU A 1 217 ? -20.186 -3.403 10.399 1.00 95.38 217 GLU A O 1
ATOM 1706 N N . GLU A 1 218 ? -21.333 -5.317 10.294 1.00 96.44 218 GLU A N 1
ATOM 1707 C CA . GLU A 1 218 ? -20.305 -6.139 10.928 1.00 96.44 218 GLU A CA 1
ATOM 1708 C C . GLU A 1 218 ? -19.029 -6.198 10.079 1.00 96.44 218 GLU A C 1
ATOM 1710 O O . GLU A 1 218 ? -17.917 -6.214 10.612 1.00 96.44 218 GLU A O 1
ATOM 1715 N N . TRP A 1 219 ? -19.163 -6.165 8.749 1.00 95.88 219 TRP A N 1
ATOM 1716 C CA . TRP A 1 219 ? -18.012 -6.048 7.855 1.00 95.88 219 TRP A CA 1
ATOM 1717 C C . TRP A 1 219 ? -17.333 -4.689 7.985 1.00 95.88 219 TRP A C 1
ATOM 1719 O O . TRP A 1 219 ? -16.105 -4.632 8.064 1.00 95.88 219 TRP A O 1
ATOM 1729 N N . VAL A 1 220 ? -18.112 -3.604 8.046 1.00 95.56 220 VAL A N 1
ATOM 1730 C CA . VAL A 1 220 ? -17.587 -2.253 8.287 1.00 95.56 220 VAL A CA 1
ATOM 1731 C C . VAL A 1 220 ? -16.785 -2.217 9.584 1.00 95.56 220 VAL A C 1
ATOM 1733 O O . VAL A 1 220 ? -15.644 -1.755 9.584 1.00 95.56 220 VAL A O 1
ATOM 1736 N N . GLU A 1 221 ? -17.333 -2.752 10.670 1.00 95.50 221 GLU A N 1
ATOM 1737 C CA . GLU A 1 221 ? -16.627 -2.798 11.948 1.00 95.50 221 GLU A CA 1
ATOM 1738 C C . GLU A 1 221 ? -15.352 -3.652 11.865 1.00 95.50 221 GLU A C 1
ATOM 1740 O O . GLU A 1 221 ? -14.279 -3.224 12.292 1.00 95.50 221 GLU A O 1
ATOM 1745 N N . GLY A 1 222 ? -15.412 -4.805 11.195 1.00 96.94 222 GLY A N 1
ATOM 1746 C CA . GLY A 1 222 ? -14.240 -5.644 10.952 1.00 96.94 222 GLY A CA 1
ATOM 1747 C C . GLY A 1 222 ? -13.113 -4.933 10.187 1.00 96.94 222 GLY A C 1
ATOM 1748 O O . GLY A 1 222 ? -11.939 -5.134 10.509 1.00 96.94 222 GLY A O 1
ATOM 1749 N N . GLN A 1 223 ? -13.431 -4.085 9.201 1.00 97.75 223 GLN A N 1
ATOM 1750 C CA . GLN A 1 223 ? -12.417 -3.291 8.492 1.00 97.75 223 GLN A CA 1
ATOM 1751 C C . GLN A 1 223 ? -11.858 -2.160 9.362 1.00 97.75 223 GLN A C 1
ATOM 1753 O O . GLN A 1 223 ? -10.643 -1.968 9.393 1.00 97.75 223 GLN A O 1
ATOM 1758 N N . LYS A 1 224 ? -12.705 -1.461 10.130 1.00 96.00 224 LYS A N 1
ATOM 1759 C CA . LYS A 1 224 ? -12.249 -0.437 11.087 1.00 96.00 224 LYS A CA 1
ATOM 1760 C C . LYS A 1 224 ? -11.251 -1.010 12.084 1.00 96.00 224 LYS A C 1
ATOM 1762 O O . LYS A 1 224 ? -10.201 -0.419 12.313 1.00 96.00 224 LYS A O 1
ATOM 1767 N N . GLN A 1 225 ? -11.527 -2.195 12.621 1.00 96.31 225 GLN A N 1
ATOM 1768 C CA . GLN A 1 225 ? -10.629 -2.847 13.570 1.00 96.31 225 GLN A CA 1
ATOM 1769 C C . GLN A 1 225 ? -9.277 -3.234 12.956 1.00 96.31 225 GLN A C 1
ATOM 1771 O O . GLN A 1 225 ? -8.268 -3.213 13.659 1.00 96.31 225 GLN A O 1
ATOM 1776 N N . LYS A 1 226 ? -9.219 -3.577 11.660 1.00 98.12 226 LYS A N 1
ATOM 1777 C CA . LYS A 1 226 ? -7.934 -3.801 10.971 1.00 98.12 226 LYS A CA 1
ATOM 1778 C C . LYS A 1 226 ? -7.124 -2.514 10.887 1.00 98.12 226 LYS A C 1
ATOM 1780 O O . LYS A 1 226 ? -5.945 -2.547 11.218 1.00 98.12 226 LYS A O 1
ATOM 1785 N N . ILE A 1 227 ? -7.768 -1.405 10.518 1.00 97.69 227 ILE A N 1
ATOM 1786 C CA . ILE A 1 227 ? -7.132 -0.083 10.460 1.00 97.69 227 ILE A CA 1
ATOM 1787 C C . ILE A 1 227 ? -6.584 0.290 11.840 1.00 97.69 227 ILE A C 1
ATOM 1789 O O . ILE A 1 227 ? -5.405 0.591 11.963 1.00 97.69 227 ILE A O 1
ATOM 1793 N N . VAL A 1 228 ? -7.403 0.181 12.891 1.00 96.38 228 VAL A N 1
ATOM 1794 C CA . VAL A 1 228 ? -7.009 0.489 14.278 1.00 96.38 228 VAL A CA 1
ATOM 1795 C C . VAL A 1 228 ? -5.796 -0.337 14.718 1.00 96.38 228 VAL A C 1
ATOM 1797 O O . VAL A 1 228 ? -4.795 0.242 15.131 1.00 96.38 228 VAL A O 1
ATOM 1800 N N . ARG A 1 229 ? -5.830 -1.669 14.560 1.00 97.94 229 ARG A N 1
ATOM 1801 C CA . ARG A 1 229 ? -4.692 -2.534 14.926 1.00 97.94 229 ARG A CA 1
ATOM 1802 C C . ARG A 1 229 ? -3.444 -2.256 14.089 1.00 97.94 229 ARG A C 1
ATOM 1804 O O . ARG A 1 229 ? -2.334 -2.340 14.606 1.00 97.94 229 ARG A O 1
ATOM 1811 N N . GLY A 1 230 ? -3.620 -1.946 12.805 1.00 98.31 230 GLY A N 1
ATOM 1812 C CA . GLY A 1 230 ? -2.525 -1.554 11.923 1.00 98.31 230 GLY A CA 1
ATOM 1813 C C . GLY A 1 230 ? -1.860 -0.267 12.406 1.00 98.31 230 GLY A C 1
ATOM 1814 O O . GLY A 1 230 ? -0.646 -0.228 12.575 1.00 98.31 230 GLY A O 1
ATOM 1815 N N . LEU A 1 231 ? -2.651 0.758 12.724 1.00 98.25 231 LEU A N 1
ATOM 1816 C CA . LEU A 1 231 ? -2.148 2.009 13.286 1.00 98.25 231 LEU A CA 1
ATOM 1817 C C . LEU A 1 231 ? -1.457 1.802 14.645 1.00 98.25 231 LEU A C 1
ATOM 1819 O O . LEU A 1 231 ? -0.422 2.415 14.885 1.00 98.25 231 LEU A O 1
ATOM 1823 N N . ASP A 1 232 ? -1.975 0.930 15.517 1.00 98.31 232 ASP A N 1
ATOM 1824 C CA . ASP A 1 232 ? -1.321 0.583 16.794 1.00 98.31 232 ASP A CA 1
ATOM 1825 C C . ASP A 1 232 ? 0.056 -0.061 16.574 1.00 98.31 232 ASP A C 1
ATOM 1827 O O . ASP A 1 232 ? 1.017 0.222 17.292 1.00 98.31 232 ASP A O 1
ATOM 1831 N N . TRP A 1 233 ? 0.180 -0.900 15.544 1.00 98.31 233 TRP A N 1
ATOM 1832 C CA . TRP A 1 233 ? 1.463 -1.476 15.149 1.00 98.31 233 TRP A CA 1
ATOM 1833 C C . TRP A 1 233 ? 2.442 -0.405 14.643 1.00 98.31 233 TRP A C 1
ATOM 1835 O O . TRP A 1 233 ? 3.623 -0.422 15.000 1.00 98.31 233 TRP A O 1
ATOM 1845 N N . LEU A 1 234 ? 1.955 0.555 13.851 1.00 98.44 234 LEU A N 1
ATOM 1846 C CA . LEU A 1 234 ? 2.752 1.686 13.366 1.00 98.44 234 LEU A CA 1
ATOM 1847 C C . LEU A 1 234 ? 3.176 2.632 14.504 1.00 98.44 234 LEU A C 1
ATOM 1849 O O . LEU A 1 234 ? 4.309 3.107 14.496 1.00 98.44 234 LEU A O 1
ATOM 1853 N N . GLU A 1 235 ? 2.326 2.853 15.512 1.00 98.31 235 GLU A N 1
ATOM 1854 C CA . GLU A 1 235 ? 2.681 3.576 16.744 1.00 98.31 235 GLU A CA 1
ATOM 1855 C C . GLU A 1 235 ? 3.845 2.896 17.468 1.00 98.31 235 GLU A C 1
ATOM 1857 O O . GLU A 1 235 ? 4.833 3.549 17.811 1.00 98.31 235 GLU A O 1
ATOM 1862 N N . GLY A 1 236 ? 3.770 1.573 17.648 1.00 98.19 236 GLY A N 1
ATOM 1863 C CA . GLY A 1 236 ? 4.858 0.794 18.235 1.00 98.19 236 GLY A CA 1
ATOM 1864 C C . GLY A 1 236 ? 6.167 0.958 17.461 1.00 98.19 236 GLY A C 1
ATOM 1865 O O . GLY A 1 236 ? 7.219 1.171 18.065 1.00 98.19 236 GLY A O 1
ATOM 1866 N N . ALA A 1 237 ? 6.096 0.940 16.127 1.00 97.94 237 ALA A N 1
ATOM 1867 C CA . ALA A 1 237 ? 7.250 1.134 15.258 1.00 97.94 237 ALA A CA 1
ATOM 1868 C C . ALA A 1 237 ? 7.827 2.559 15.302 1.00 97.94 237 ALA A C 1
ATOM 1870 O O . ALA A 1 237 ? 9.050 2.716 15.240 1.00 97.94 237 ALA A O 1
ATOM 1871 N N . ALA A 1 238 ? 6.982 3.588 15.419 1.00 97.50 238 ALA A N 1
ATOM 1872 C CA . ALA A 1 238 ? 7.419 4.965 15.642 1.00 97.50 238 ALA A CA 1
ATOM 1873 C C . ALA A 1 238 ? 8.136 5.091 16.992 1.00 97.50 238 ALA A C 1
ATOM 1875 O O . ALA A 1 238 ? 9.233 5.640 17.072 1.00 97.50 238 ALA A O 1
ATOM 1876 N N . ASN A 1 239 ? 7.561 4.508 18.045 1.00 97.31 239 ASN A N 1
ATOM 1877 C CA . ASN A 1 239 ? 8.123 4.551 19.389 1.00 97.31 239 ASN A CA 1
ATOM 1878 C C . ASN A 1 239 ? 9.458 3.793 19.509 1.00 97.31 239 ASN A C 1
ATOM 1880 O O . ASN A 1 239 ? 10.369 4.243 20.197 1.00 97.31 239 ASN A O 1
ATOM 1884 N N . SER A 1 240 ? 9.604 2.654 18.826 1.00 96.19 240 SER A N 1
ATOM 1885 C CA . SER A 1 240 ? 10.829 1.844 18.862 1.00 96.19 240 SER A CA 1
ATOM 1886 C C . SER A 1 240 ? 11.910 2.301 17.873 1.00 96.19 240 SER A C 1
ATOM 1888 O O . SER A 1 240 ? 12.930 1.625 17.737 1.00 96.19 240 SER A O 1
ATOM 1890 N N . GLY A 1 241 ? 11.685 3.390 17.128 1.00 94.62 241 GLY A N 1
ATOM 1891 C CA . GLY A 1 241 ? 12.612 3.892 16.107 1.00 94.62 241 GLY A CA 1
ATOM 1892 C C . GLY A 1 241 ? 12.730 3.000 14.864 1.00 94.62 241 GLY A C 1
ATOM 1893 O O . GLY A 1 241 ? 13.703 3.110 14.112 1.00 94.62 241 GLY A O 1
ATOM 1894 N N . VAL A 1 242 ? 11.761 2.099 14.639 1.00 95.38 242 VAL A N 1
ATOM 1895 C CA . VAL A 1 242 ? 11.667 1.294 13.410 1.00 95.38 242 VAL A CA 1
ATOM 1896 C C . VAL A 1 242 ? 11.112 2.139 12.257 1.00 95.38 242 VAL A C 1
ATOM 1898 O O . VAL A 1 242 ? 11.520 1.962 11.109 1.00 95.38 242 VAL A O 1
ATOM 1901 N N . LEU A 1 243 ? 10.265 3.126 12.524 1.00 95.38 243 LEU A N 1
ATOM 1902 C CA . LEU A 1 243 ? 10.066 4.204 11.560 1.00 95.38 243 LEU A CA 1
ATOM 1903 C C . LEU A 1 243 ? 11.219 5.205 11.710 1.00 95.38 243 LEU A C 1
ATOM 1905 O O . LEU A 1 243 ? 11.413 5.738 12.804 1.00 95.38 243 LEU A O 1
ATOM 1909 N N . PRO A 1 244 ? 12.037 5.418 10.665 1.00 91.31 244 PRO A N 1
ATOM 1910 C CA . PRO A 1 244 ? 13.105 6.401 10.729 1.00 91.31 244 PRO A CA 1
ATOM 1911 C C . PRO A 1 244 ? 12.522 7.815 10.788 1.00 91.31 244 PRO A C 1
ATOM 1913 O O . PRO A 1 244 ? 11.442 8.099 10.264 1.00 91.31 244 PRO A O 1
ATOM 1916 N N . GLU A 1 245 ? 13.262 8.710 11.431 1.00 89.25 245 GLU A N 1
ATOM 1917 C CA . GLU A 1 245 ? 12.909 10.122 11.490 1.00 89.25 245 GLU A CA 1
ATOM 1918 C C . GLU A 1 245 ? 13.014 10.772 10.100 1.00 89.25 245 GLU A C 1
ATOM 1920 O O . GLU A 1 245 ? 14.031 10.577 9.423 1.00 89.25 245 GLU A O 1
ATOM 1925 N N . PRO A 1 246 ? 12.018 11.564 9.651 1.00 82.38 246 PRO A N 1
ATOM 1926 C CA . PRO A 1 246 ? 12.021 12.094 8.290 1.00 82.38 246 PRO A CA 1
ATOM 1927 C C . PRO A 1 246 ? 13.100 13.175 8.139 1.00 82.38 246 PRO A C 1
ATOM 1929 O O . PRO A 1 246 ? 12.925 14.312 8.568 1.00 82.38 246 PRO A O 1
ATOM 1932 N N . GLY A 1 247 ? 14.236 12.828 7.529 1.00 74.62 247 GLY A N 1
ATOM 1933 C CA . GLY A 1 247 ? 15.344 13.760 7.266 1.00 74.62 247 GLY A CA 1
ATOM 1934 C C . GLY A 1 247 ? 15.261 14.440 5.893 1.00 74.62 247 GLY A C 1
ATOM 1935 O O . GLY A 1 247 ? 14.426 14.097 5.073 1.00 74.62 247 GLY A O 1
ATOM 1936 N N . ASN A 1 248 ? 16.180 15.343 5.550 1.00 73.00 248 ASN A N 1
ATOM 1937 C CA . ASN A 1 248 ? 16.178 15.997 4.222 1.00 73.00 248 ASN A CA 1
ATOM 1938 C C . ASN A 1 248 ? 16.599 15.078 3.050 1.00 73.00 248 ASN A C 1
ATOM 1940 O O . ASN A 1 248 ? 16.604 15.512 1.900 1.00 73.00 248 ASN A O 1
ATOM 1944 N N . GLY A 1 249 ? 16.979 13.828 3.335 1.00 72.44 249 GLY A N 1
ATOM 1945 C CA . GLY A 1 249 ? 17.405 12.843 2.340 1.00 72.44 249 GLY A CA 1
ATOM 1946 C C . GLY A 1 249 ? 16.251 12.133 1.613 1.00 72.44 249 GLY A C 1
ATOM 1947 O O . GLY A 1 249 ? 15.076 12.414 1.883 1.00 72.44 249 GLY A O 1
ATOM 1948 N N . PRO A 1 250 ? 16.580 11.209 0.688 1.00 77.00 250 PRO A N 1
ATOM 1949 C CA . PRO A 1 250 ? 15.600 10.392 -0.022 1.00 77.00 250 PRO A CA 1
ATOM 1950 C C . PRO A 1 250 ? 14.746 9.560 0.939 1.00 77.00 250 PRO A C 1
ATOM 1952 O O . PRO A 1 250 ? 15.266 8.965 1.878 1.00 77.00 250 PRO A O 1
ATOM 1955 N N . ALA A 1 251 ? 13.444 9.517 0.672 1.00 84.38 251 ALA A N 1
ATOM 1956 C CA . ALA A 1 251 ? 12.498 8.645 1.356 1.00 84.38 251 ALA A CA 1
ATOM 1957 C C . ALA A 1 251 ? 12.519 7.248 0.727 1.00 84.38 251 ALA A C 1
ATOM 1959 O O . ALA A 1 251 ? 12.530 7.141 -0.503 1.00 84.38 251 ALA A O 1
ATOM 1960 N N . SER A 1 252 ? 12.468 6.189 1.535 1.00 88.62 252 SER A N 1
ATOM 1961 C CA . SER A 1 252 ? 12.203 4.848 1.006 1.00 88.62 252 SER A CA 1
ATOM 1962 C C . SER A 1 252 ? 10.726 4.682 0.630 1.00 88.62 252 SER A C 1
ATOM 1964 O O . SER A 1 252 ? 9.847 5.310 1.223 1.00 88.62 252 SER A O 1
ATOM 1966 N N . ALA A 1 253 ? 10.432 3.788 -0.320 1.00 89.94 253 ALA A N 1
ATOM 1967 C CA . ALA A 1 253 ? 9.051 3.442 -0.671 1.00 89.94 253 ALA A CA 1
ATOM 1968 C C . ALA A 1 253 ? 8.233 2.936 0.537 1.00 89.94 253 ALA A C 1
ATOM 1970 O O . ALA A 1 253 ? 7.027 3.146 0.597 1.00 89.94 253 ALA A O 1
ATOM 1971 N N . ASP A 1 254 ? 8.893 2.318 1.520 1.00 94.38 254 ASP A N 1
ATOM 1972 C CA . ASP A 1 254 ? 8.247 1.768 2.713 1.00 94.38 254 ASP A CA 1
ATOM 1973 C C . ASP A 1 254 ? 7.784 2.864 3.681 1.00 94.38 254 ASP A C 1
ATOM 1975 O O . ASP A 1 254 ? 6.672 2.810 4.201 1.00 94.38 254 ASP A O 1
ATOM 1979 N N . GLU A 1 255 ? 8.606 3.896 3.888 1.00 93.19 255 GLU A N 1
ATOM 1980 C CA . GLU A 1 255 ? 8.203 5.080 4.654 1.00 93.19 255 GLU A CA 1
ATOM 1981 C C . GLU A 1 255 ? 7.062 5.826 3.960 1.00 93.19 255 GLU A C 1
ATOM 1983 O O . GLU A 1 255 ? 6.116 6.274 4.612 1.00 93.19 255 GLU A O 1
ATOM 1988 N N . VAL A 1 256 ? 7.133 5.941 2.629 1.00 92.00 256 VAL A N 1
ATOM 1989 C CA . VAL A 1 256 ? 6.088 6.585 1.828 1.00 92.00 256 VAL A CA 1
ATOM 1990 C C . VAL A 1 256 ? 4.766 5.830 1.959 1.00 92.00 256 VAL A C 1
ATOM 1992 O O . VAL A 1 256 ? 3.746 6.477 2.178 1.00 92.00 256 VAL A O 1
ATOM 1995 N N . ALA A 1 257 ? 4.769 4.494 1.906 1.00 94.75 257 ALA A N 1
ATOM 1996 C CA . ALA A 1 257 ? 3.562 3.686 2.091 1.00 94.75 257 ALA A CA 1
ATOM 1997 C C . ALA A 1 257 ? 2.884 3.969 3.445 1.00 94.75 257 ALA A C 1
ATOM 1999 O O . ALA A 1 257 ? 1.693 4.279 3.490 1.00 94.75 257 ALA A O 1
AT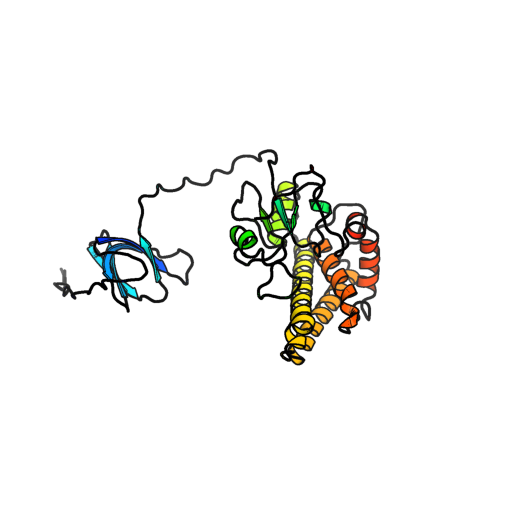OM 2000 N N . VAL A 1 258 ? 3.653 3.968 4.542 1.00 96.88 258 VAL A N 1
ATOM 2001 C CA . VAL A 1 258 ? 3.153 4.287 5.895 1.00 96.88 258 VAL A CA 1
ATOM 2002 C C . VAL A 1 258 ? 2.603 5.713 5.976 1.00 96.88 258 VAL A C 1
ATOM 2004 O O . VAL A 1 258 ? 1.541 5.945 6.560 1.00 96.88 258 VAL A O 1
ATOM 2007 N N . THR A 1 259 ? 3.306 6.666 5.365 1.00 94.19 259 THR A N 1
ATOM 2008 C CA . THR A 1 259 ? 2.901 8.076 5.325 1.00 94.19 259 THR A CA 1
ATOM 2009 C C . THR A 1 259 ? 1.571 8.243 4.590 1.00 94.19 259 THR A C 1
ATOM 2011 O O . THR A 1 259 ? 0.663 8.903 5.094 1.00 94.19 259 THR A O 1
ATOM 2014 N N . VAL A 1 260 ? 1.433 7.630 3.410 1.00 92.56 260 VAL A N 1
ATOM 2015 C CA . VAL A 1 260 ? 0.217 7.710 2.591 1.00 92.56 260 VAL A CA 1
ATOM 2016 C C . VAL A 1 260 ? -0.958 7.052 3.306 1.00 92.56 260 VAL A C 1
ATOM 2018 O O . VAL A 1 260 ? -1.994 7.698 3.439 1.00 92.56 260 VAL A O 1
ATOM 2021 N N . ALA A 1 261 ? -0.794 5.836 3.836 1.00 95.38 261 ALA A N 1
ATOM 2022 C CA . ALA A 1 261 ? -1.855 5.155 4.579 1.00 95.38 261 ALA A CA 1
ATOM 2023 C C . ALA A 1 261 ? -2.353 6.012 5.755 1.00 95.38 261 ALA A C 1
ATOM 2025 O O . ALA A 1 261 ? -3.543 6.296 5.860 1.00 95.38 261 ALA A O 1
ATOM 2026 N N . THR A 1 262 ? -1.435 6.536 6.575 1.00 95.38 262 THR A N 1
ATOM 2027 C CA . THR A 1 262 ? -1.785 7.384 7.729 1.00 95.38 262 THR A CA 1
ATOM 2028 C C . THR A 1 262 ? -2.505 8.671 7.302 1.00 95.38 262 THR A C 1
ATOM 2030 O O . THR A 1 262 ? -3.488 9.083 7.924 1.00 95.38 262 THR A O 1
ATOM 2033 N N . ALA A 1 263 ? -2.054 9.302 6.213 1.00 92.38 263 ALA A N 1
ATOM 2034 C CA . ALA A 1 263 ? -2.676 10.508 5.676 1.00 92.38 263 ALA A CA 1
ATOM 2035 C C . ALA A 1 263 ? -4.104 10.265 5.171 1.00 92.38 263 ALA A C 1
ATOM 2037 O O . ALA A 1 263 ? -4.992 11.084 5.424 1.00 92.38 263 ALA A O 1
ATOM 2038 N N . ILE A 1 264 ? -4.334 9.148 4.473 1.00 90.19 264 ILE A N 1
ATOM 2039 C CA . ILE A 1 264 ? -5.664 8.766 3.991 1.00 90.19 264 ILE A CA 1
ATOM 2040 C C . ILE A 1 264 ? -6.584 8.449 5.168 1.00 90.19 264 ILE A C 1
ATOM 2042 O O . ILE A 1 264 ? -7.700 8.981 5.200 1.00 90.19 264 ILE A O 1
ATOM 2046 N N . THR A 1 265 ? -6.113 7.729 6.193 1.00 93.38 265 THR A N 1
ATOM 2047 C CA . THR A 1 265 ? -6.916 7.494 7.401 1.00 93.38 265 THR A CA 1
ATOM 2048 C C . THR A 1 265 ? -7.336 8.811 8.059 1.00 93.38 265 THR A C 1
ATOM 2050 O O . THR A 1 265 ? -8.475 8.959 8.510 1.00 93.38 265 THR A O 1
ATOM 2053 N N . GLY A 1 266 ? -6.454 9.817 8.051 1.00 91.25 266 GLY A N 1
ATOM 2054 C CA . GLY A 1 266 ? -6.753 11.169 8.530 1.00 91.25 266 GLY A CA 1
ATOM 2055 C C . GLY A 1 266 ? -7.930 11.854 7.832 1.00 91.25 266 GLY A C 1
ATOM 2056 O O . GLY A 1 266 ? -8.608 12.677 8.446 1.00 91.25 266 GLY A O 1
ATOM 2057 N N . GLN A 1 267 ? -8.235 11.478 6.590 1.00 86.56 267 GLN A N 1
ATOM 2058 C CA . GLN A 1 267 ? -9.376 11.994 5.825 1.00 86.56 267 GLN A CA 1
ATOM 2059 C C . GLN A 1 267 ? -10.671 11.200 6.065 1.00 86.56 267 GLN A C 1
ATOM 2061 O O . GLN A 1 267 ? -11.741 11.597 5.599 1.00 86.56 267 GLN A O 1
ATOM 2066 N N . MET A 1 268 ? -10.605 10.092 6.807 1.00 86.00 268 MET A N 1
ATOM 2067 C CA . MET A 1 268 ? -11.728 9.183 7.062 1.00 86.00 268 MET A CA 1
ATOM 2068 C C . MET A 1 268 ? -12.421 9.427 8.409 1.00 86.00 268 MET A C 1
ATOM 2070 O O . MET A 1 268 ? -13.218 8.601 8.852 1.00 86.00 268 MET A O 1
ATOM 2074 N N . GLY A 1 269 ? -12.196 10.582 9.045 1.00 81.38 269 GLY A N 1
ATOM 2075 C CA . GLY A 1 269 ? -12.791 10.922 10.346 1.00 81.38 269 GLY A CA 1
ATOM 2076 C C . GLY A 1 269 ? -14.326 10.853 10.385 1.00 81.38 269 GLY A C 1
ATOM 2077 O O . GLY A 1 269 ? -14.899 10.492 11.411 1.00 81.38 269 GLY A O 1
ATOM 2078 N N . CYS A 1 270 ? -15.014 11.084 9.258 1.00 80.06 270 CYS A N 1
ATOM 2079 C CA . CYS A 1 270 ? -16.473 10.926 9.156 1.00 80.06 270 CYS A CA 1
ATOM 2080 C C . CYS A 1 270 ? -16.964 9.479 9.355 1.00 80.06 270 CYS A C 1
ATOM 2082 O O . CYS A 1 270 ? -18.156 9.255 9.551 1.00 80.06 270 CYS A O 1
ATOM 2084 N N . LEU A 1 271 ? -16.056 8.501 9.320 1.00 83.88 271 LEU A N 1
ATOM 2085 C CA . LEU A 1 271 ? -16.331 7.091 9.587 1.00 83.88 271 LEU A CA 1
ATOM 2086 C C . LEU A 1 271 ? -16.073 6.703 11.050 1.00 83.88 271 LEU A C 1
ATOM 2088 O O . LEU A 1 271 ? -16.216 5.530 11.398 1.00 83.88 271 LEU A O 1
ATOM 2092 N N . GLY A 1 272 ? -15.721 7.667 11.906 1.00 84.25 272 GLY A N 1
ATOM 2093 C CA . GLY A 1 272 ? -15.462 7.452 13.330 1.00 84.25 272 GLY A CA 1
ATOM 2094 C C . GLY A 1 272 ? -14.073 6.892 13.640 1.00 84.25 272 GLY A C 1
ATOM 2095 O O . GLY A 1 272 ? -13.862 6.392 14.738 1.00 84.25 272 GLY A O 1
ATOM 2096 N N . ILE A 1 273 ? -13.128 6.953 12.696 1.00 87.75 273 ILE A N 1
ATOM 2097 C CA . ILE A 1 273 ? -11.745 6.511 12.919 1.00 87.75 273 ILE A CA 1
ATOM 2098 C C . ILE A 1 273 ? -10.927 7.695 13.451 1.00 87.75 273 ILE A C 1
ATOM 2100 O O . ILE A 1 273 ? -10.585 8.611 12.704 1.00 87.75 273 ILE A O 1
ATOM 2104 N N . GLN A 1 274 ? -10.613 7.675 14.748 1.00 89.88 274 GLN A N 1
ATOM 2105 C CA . GLN A 1 274 ? -9.767 8.672 15.415 1.00 89.88 274 GLN A CA 1
ATOM 2106 C C . GLN A 1 274 ? -8.304 8.212 15.415 1.00 89.88 274 GLN A C 1
ATOM 2108 O O . GLN A 1 274 ? -7.789 7.709 16.411 1.00 89.88 274 GLN A O 1
ATOM 2113 N N . TRP A 1 275 ? -7.618 8.348 14.278 1.00 94.00 275 TRP A N 1
ATOM 2114 C CA . TRP A 1 275 ? -6.295 7.733 14.096 1.00 94.00 275 TRP A CA 1
ATOM 2115 C C . TRP A 1 275 ? -5.224 8.227 15.085 1.00 94.00 275 TRP A C 1
ATOM 2117 O O . TRP A 1 275 ? -4.353 7.449 15.464 1.00 94.00 275 TRP A O 1
ATOM 2127 N N . LYS A 1 276 ? -5.301 9.485 15.544 1.00 94.88 276 LYS A N 1
ATOM 2128 C CA . LYS A 1 276 ? -4.336 10.073 16.495 1.00 94.88 276 LYS A CA 1
ATOM 2129 C C . LYS A 1 276 ? -4.535 9.605 17.939 1.00 94.88 276 LYS A C 1
ATOM 2131 O O . LYS A 1 276 ? -3.601 9.671 18.736 1.00 94.88 276 LYS A O 1
ATOM 2136 N N . GLU A 1 277 ? -5.745 9.187 18.305 1.00 93.62 277 GLU A N 1
ATOM 2137 C CA . GLU A 1 277 ? -6.061 8.826 19.687 1.00 93.62 277 GLU A CA 1
ATOM 2138 C C . GLU A 1 277 ? -5.272 7.577 20.100 1.00 93.62 277 GLU A C 1
ATOM 2140 O O . GLU A 1 277 ? -5.339 6.545 19.434 1.00 93.62 277 GLU A O 1
ATOM 2145 N N . GLY A 1 278 ? -4.477 7.698 21.168 1.00 95.31 278 GLY A N 1
ATOM 2146 C CA . GLY A 1 278 ? -3.574 6.641 21.635 1.00 95.31 278 GLY A CA 1
ATOM 2147 C C . GLY A 1 278 ? -2.289 6.463 20.815 1.00 95.31 278 GLY A C 1
ATOM 2148 O O . GLY A 1 278 ? -1.530 5.548 21.113 1.00 95.31 278 GLY A O 1
ATOM 2149 N N . ARG A 1 279 ? -2.025 7.315 19.809 1.00 97.94 279 ARG A N 1
ATOM 2150 C CA . ARG A 1 279 ? -0.913 7.147 18.850 1.00 97.94 279 ARG A CA 1
ATOM 2151 C C . ARG A 1 279 ? -0.070 8.410 18.695 1.00 97.94 279 ARG A C 1
ATOM 2153 O O . ARG A 1 279 ? -0.005 9.030 17.630 1.00 97.94 279 ARG A O 1
ATOM 2160 N N . GLN A 1 280 ? 0.509 8.849 19.811 1.00 98.19 280 GLN A N 1
ATOM 2161 C CA . GLN A 1 280 ? 1.232 10.119 19.888 1.00 98.19 280 GLN A CA 1
ATOM 2162 C C . GLN A 1 280 ? 2.524 10.092 19.068 1.00 98.19 280 GLN A C 1
ATOM 2164 O O . GLN A 1 280 ? 2.818 11.075 18.390 1.00 98.19 280 GLN A O 1
ATOM 2169 N N . LYS A 1 281 ? 3.276 8.983 19.070 1.00 98.12 281 LYS A N 1
ATOM 2170 C CA . LYS A 1 281 ? 4.549 8.898 18.342 1.00 98.12 281 LYS A CA 1
ATOM 2171 C C . LYS A 1 281 ? 4.354 8.857 16.838 1.00 98.12 281 LYS A C 1
ATOM 2173 O O . LYS A 1 281 ? 5.085 9.530 16.114 1.00 98.12 281 LYS A O 1
ATOM 2178 N N . LEU A 1 282 ? 3.335 8.153 16.366 1.00 97.94 282 LEU A N 1
ATOM 2179 C CA . LEU A 1 282 ? 2.935 8.150 14.969 1.00 97.94 282 LEU A CA 1
ATOM 2180 C C . LEU A 1 282 ? 2.452 9.537 14.539 1.00 97.94 282 LEU A C 1
ATOM 2182 O O . LEU A 1 282 ? 2.809 9.995 13.458 1.00 97.94 282 LEU A O 1
ATOM 2186 N N . ALA A 1 283 ? 1.689 10.237 15.385 1.00 97.50 283 ALA A N 1
ATOM 2187 C CA . ALA A 1 283 ? 1.254 11.601 15.096 1.00 97.50 283 ALA A CA 1
ATOM 2188 C C . ALA A 1 283 ? 2.434 12.592 15.019 1.00 97.50 283 ALA A C 1
ATOM 2190 O O . ALA A 1 283 ? 2.488 13.399 14.091 1.00 97.50 283 ALA A O 1
ATOM 2191 N N . GLU A 1 284 ? 3.392 12.516 15.949 1.00 97.00 284 GLU A N 1
ATOM 2192 C CA . GLU A 1 284 ? 4.634 13.307 15.928 1.00 97.00 284 GLU A CA 1
ATOM 2193 C C . GLU A 1 284 ? 5.471 13.018 14.674 1.00 97.00 284 GLU A C 1
ATOM 2195 O O . GLU A 1 284 ? 5.986 13.938 14.034 1.00 97.00 284 GLU A O 1
ATOM 2200 N N . TRP A 1 285 ? 5.594 11.742 14.308 1.00 96.56 285 TRP A N 1
ATOM 2201 C CA . TRP A 1 285 ? 6.296 11.304 13.107 1.00 96.56 285 TRP A CA 1
ATOM 2202 C C . TRP A 1 285 ? 5.612 11.819 11.833 1.00 96.56 285 TRP A C 1
ATOM 2204 O O . TRP A 1 285 ? 6.271 12.386 10.961 1.00 96.56 285 TRP A O 1
ATOM 2214 N N . MET A 1 286 ? 4.284 11.707 11.749 1.00 95.88 286 MET A N 1
ATOM 2215 C CA . MET A 1 286 ? 3.506 12.169 10.600 1.00 95.88 286 MET A CA 1
ATOM 2216 C C . MET A 1 286 ? 3.590 13.691 10.428 1.00 95.88 286 MET A C 1
ATOM 2218 O O . MET A 1 286 ? 3.747 14.167 9.308 1.00 95.88 286 MET A O 1
ATOM 2222 N N . ALA A 1 287 ? 3.590 14.465 11.519 1.00 95.12 287 ALA A N 1
ATOM 2223 C CA . ALA A 1 287 ? 3.737 15.922 11.456 1.00 95.12 287 ALA A CA 1
ATOM 2224 C C . ALA A 1 287 ? 5.045 16.359 10.762 1.00 95.12 287 ALA A C 1
ATOM 2226 O O . ALA A 1 287 ? 5.085 17.383 10.079 1.00 95.12 287 ALA A O 1
ATOM 2227 N N . LYS A 1 288 ? 6.117 15.565 10.887 1.00 93.06 288 LYS A N 1
ATOM 2228 C CA . LYS A 1 288 ? 7.390 15.805 10.187 1.00 93.06 288 LYS A CA 1
ATOM 2229 C C . LYS A 1 288 ? 7.302 15.465 8.697 1.00 93.06 288 LYS A C 1
ATOM 2231 O O . LYS A 1 288 ? 7.950 16.125 7.888 1.00 93.06 288 LYS A O 1
ATOM 2236 N N . TRP A 1 289 ? 6.496 14.475 8.312 1.00 91.75 289 TRP A N 1
ATOM 2237 C CA . TRP A 1 289 ? 6.219 14.172 6.904 1.00 91.75 289 TRP A CA 1
ATOM 2238 C C . TRP A 1 289 ? 5.346 15.221 6.233 1.00 91.75 289 TRP A C 1
ATOM 2240 O O . TRP A 1 289 ? 5.636 15.603 5.100 1.00 91.75 289 TRP A O 1
ATOM 2250 N N . GLU A 1 290 ? 4.324 15.716 6.930 1.00 90.12 290 GLU A N 1
ATOM 2251 C CA . GLU A 1 290 ? 3.369 16.696 6.401 1.00 90.12 290 GLU A CA 1
ATOM 2252 C C . GLU A 1 290 ? 4.056 17.978 5.907 1.00 90.12 290 GLU A C 1
ATOM 2254 O O . GLU A 1 290 ? 3.610 18.578 4.930 1.00 90.12 290 GLU A O 1
ATOM 2259 N N . VAL A 1 291 ? 5.181 18.364 6.519 1.00 89.88 291 VAL A N 1
ATOM 2260 C CA . VAL A 1 291 ? 5.960 19.551 6.126 1.00 89.88 291 VAL A CA 1
ATOM 2261 C C . VAL A 1 291 ? 6.984 19.294 5.016 1.00 89.88 291 VAL A C 1
ATOM 2263 O O . VAL A 1 291 ? 7.571 20.241 4.489 1.00 89.88 291 VAL A O 1
ATOM 2266 N N . ARG A 1 292 ? 7.232 18.038 4.621 1.00 87.94 292 ARG A N 1
ATOM 2267 C CA . ARG A 1 292 ? 8.172 17.747 3.529 1.00 87.94 292 ARG A CA 1
ATOM 2268 C C . ARG A 1 292 ? 7.601 18.240 2.211 1.00 87.94 292 ARG A C 1
ATOM 2270 O O . ARG A 1 292 ? 6.493 17.873 1.834 1.00 87.94 292 ARG A O 1
ATOM 2277 N N . ALA A 1 293 ? 8.410 18.950 1.427 1.00 83.56 293 ALA A N 1
ATOM 2278 C CA . ALA A 1 293 ? 7.996 19.446 0.114 1.00 83.56 293 ALA A CA 1
ATOM 2279 C C . ALA A 1 293 ? 7.505 18.329 -0.829 1.00 83.56 293 ALA A C 1
ATOM 2281 O O . ALA A 1 293 ? 6.594 18.552 -1.621 1.00 83.56 293 ALA A O 1
ATOM 2282 N N . SER A 1 294 ? 8.083 17.125 -0.747 1.00 81.50 294 SER A N 1
ATOM 2283 C CA . SER A 1 294 ? 7.656 15.967 -1.544 1.00 81.50 294 SER A CA 1
ATOM 2284 C C . SER A 1 294 ? 6.290 15.413 -1.150 1.00 81.50 294 SER A C 1
ATOM 2286 O O . SER A 1 294 ? 5.746 14.645 -1.924 1.00 81.50 294 SER A O 1
ATOM 2288 N N . PHE A 1 295 ? 5.775 15.750 0.032 1.00 84.44 295 PHE A N 1
ATOM 2289 C CA . PHE A 1 295 ? 4.465 15.325 0.518 1.00 84.44 295 PHE A CA 1
ATOM 2290 C C . PHE A 1 295 ? 3.455 16.477 0.421 1.00 84.44 295 PHE A C 1
ATOM 2292 O O . PHE A 1 295 ? 2.413 16.336 -0.217 1.00 84.44 295 PHE A O 1
ATOM 2299 N N . ALA A 1 296 ? 3.808 17.652 0.951 1.00 84.62 296 ALA A N 1
ATOM 2300 C CA . ALA A 1 296 ? 2.976 18.855 0.945 1.00 84.62 296 ALA A CA 1
ATOM 2301 C C . ALA A 1 296 ? 2.552 19.287 -0.467 1.00 84.62 296 ALA A C 1
ATOM 2303 O O . ALA A 1 296 ? 1.409 19.678 -0.683 1.00 84.62 296 ALA A O 1
ATOM 2304 N N . ASN A 1 297 ? 3.448 19.159 -1.451 1.00 80.06 297 ASN A N 1
ATOM 2305 C CA . ASN A 1 297 ? 3.149 19.493 -2.845 1.00 80.06 297 ASN A CA 1
ATOM 2306 C C . ASN A 1 297 ? 2.450 18.356 -3.591 1.00 80.06 297 ASN A C 1
ATOM 2308 O O . ASN A 1 297 ? 2.523 18.330 -4.813 1.00 80.06 297 ASN A O 1
ATOM 2312 N N . THR A 1 298 ? 1.888 17.366 -2.889 1.00 77.00 298 THR A N 1
ATOM 2313 C CA . THR A 1 298 ? 1.341 16.144 -3.497 1.00 77.00 298 THR A CA 1
ATOM 2314 C C . THR A 1 298 ? -0.035 15.731 -2.951 1.00 77.00 298 THR A C 1
ATOM 2316 O O . THR A 1 298 ? -0.282 14.542 -2.726 1.00 77.00 298 THR A O 1
ATOM 2319 N N . PRO A 1 299 ? -0.961 16.683 -2.709 1.00 78.12 299 PRO A N 1
ATOM 2320 C CA . PRO A 1 299 ? -2.237 16.355 -2.096 1.00 78.12 299 PRO A CA 1
ATOM 2321 C C . PRO A 1 299 ? -3.080 15.452 -3.016 1.00 78.12 299 PRO A C 1
ATOM 2323 O O . PRO A 1 299 ? -3.084 15.641 -4.234 1.00 78.12 299 PRO A O 1
ATOM 2326 N N . PRO A 1 300 ? -3.885 14.530 -2.456 1.00 69.25 300 PRO A N 1
ATOM 2327 C CA . PRO A 1 300 ? -4.756 13.634 -3.227 1.00 69.25 300 PRO A CA 1
ATOM 2328 C C . PRO A 1 300 ? -5.956 14.358 -3.873 1.00 69.25 300 PRO A C 1
ATOM 2330 O O . PRO A 1 300 ? -6.880 13.734 -4.384 1.00 69.25 300 PRO A O 1
ATOM 2333 N N . THR A 1 301 ? -6.009 15.685 -3.807 1.00 68.50 301 THR A N 1
ATOM 2334 C CA . THR A 1 301 ? -7.045 16.518 -4.429 1.00 68.50 301 THR A CA 1
ATOM 2335 C C . THR A 1 301 ? -6.571 17.189 -5.715 1.00 68.50 301 THR A C 1
ATOM 2337 O O . THR A 1 301 ? -7.391 17.788 -6.409 1.00 68.50 301 THR A O 1
ATOM 2340 N N . GLN A 1 302 ? -5.279 17.100 -6.036 1.00 66.25 302 GLN A N 1
ATOM 2341 C CA . GLN A 1 302 ? -4.684 17.754 -7.195 1.00 66.25 302 GLN A CA 1
ATOM 2342 C C . GLN A 1 302 ? -4.631 16.808 -8.397 1.00 66.25 302 GLN A C 1
ATOM 2344 O O . GLN A 1 302 ? -4.241 15.651 -8.270 1.00 66.25 302 GLN A O 1
ATOM 2349 N N . ASP A 1 303 ? -5.011 17.314 -9.573 1.00 65.94 303 ASP A N 1
ATOM 2350 C CA . ASP A 1 303 ? -4.779 16.604 -10.829 1.00 65.94 303 ASP A CA 1
ATOM 2351 C C . ASP A 1 303 ? -3.355 16.875 -11.329 1.00 65.94 303 ASP A C 1
ATOM 2353 O O . ASP A 1 303 ? -2.884 18.016 -11.314 1.00 65.94 303 ASP A O 1
ATOM 2357 N N . TRP A 1 304 ? -2.662 15.816 -11.734 1.00 62.50 304 TRP A N 1
ATOM 2358 C CA . TRP A 1 304 ? -1.251 15.845 -12.103 1.00 62.50 304 TRP A CA 1
ATOM 2359 C C . TRP A 1 304 ? -1.108 15.776 -13.624 1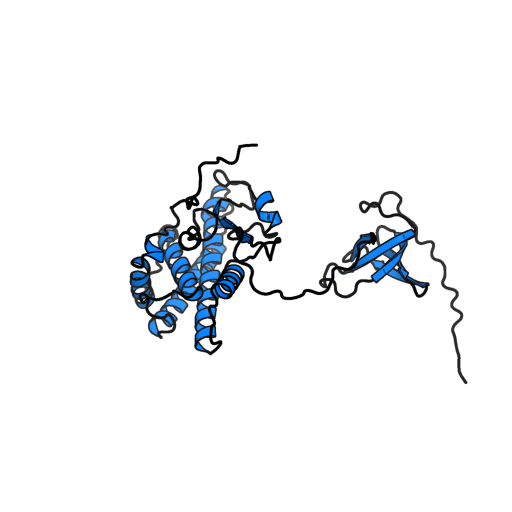.00 62.50 304 TRP A C 1
ATOM 2361 O O . TRP A 1 304 ? -0.802 14.730 -14.186 1.00 62.50 304 TRP A O 1
ATOM 2371 N N . GLU A 1 305 ? -1.336 16.890 -14.314 1.00 55.84 305 GLU A N 1
ATOM 2372 C CA . GLU A 1 305 ? -1.049 16.965 -15.751 1.00 55.84 305 GLU A CA 1
ATOM 2373 C C . GLU A 1 305 ? 0.471 16.971 -15.987 1.00 55.84 305 GLU A C 1
ATOM 2375 O O . GLU A 1 305 ? 1.222 17.647 -15.276 1.00 55.84 305 GLU A O 1
ATOM 2380 N N . SER A 1 306 ? 0.957 16.232 -16.993 1.00 45.75 306 SER A N 1
ATOM 2381 C CA . SER A 1 306 ? 2.355 16.369 -17.406 1.00 45.75 306 SER A CA 1
ATOM 2382 C C . SER A 1 306 ? 2.559 17.754 -18.019 1.00 45.75 306 SER A C 1
ATOM 2384 O O . SER A 1 306 ? 1.856 18.116 -18.964 1.00 45.75 306 SER A O 1
ATOM 2386 N N . VAL A 1 307 ? 3.543 18.516 -17.545 1.00 41.22 307 VAL A N 1
ATOM 2387 C CA . VAL A 1 307 ? 3.962 19.747 -18.226 1.00 41.22 307 VAL A CA 1
ATOM 2388 C C . VAL A 1 307 ? 4.633 19.343 -19.544 1.00 41.22 307 VAL A C 1
ATOM 2390 O O . VAL A 1 307 ? 5.801 18.962 -19.553 1.00 41.22 307 VAL A O 1
ATOM 2393 N N . GLY A 1 308 ? 3.884 19.368 -20.650 1.00 33.56 308 GLY A N 1
ATOM 2394 C CA . GLY A 1 308 ? 4.390 18.958 -21.961 1.00 33.56 308 GLY A CA 1
ATOM 2395 C C . GLY A 1 308 ? 3.375 19.050 -23.101 1.00 33.56 308 GLY A C 1
ATOM 2396 O O . GLY A 1 308 ? 2.782 18.052 -23.482 1.00 33.56 308 GLY A O 1
ATOM 2397 N N . ASP A 1 309 ? 3.252 20.256 -23.656 1.00 30.66 309 ASP A N 1
ATOM 2398 C CA . ASP A 1 309 ? 2.835 20.578 -25.030 1.00 30.66 309 ASP A CA 1
ATOM 2399 C C . ASP A 1 309 ? 1.435 20.121 -25.501 1.00 30.66 309 ASP A C 1
ATOM 2401 O O . ASP A 1 309 ? 1.276 19.165 -26.253 1.00 30.66 309 ASP A O 1
ATOM 2405 N N . GLY A 1 310 ? 0.404 20.876 -25.101 1.00 28.88 310 GLY A N 1
ATOM 2406 C CA . GLY A 1 310 ? -0.586 21.459 -26.023 1.00 28.88 310 GLY A CA 1
ATOM 2407 C C . GLY A 1 310 ? -1.292 20.590 -27.075 1.00 28.88 310 GLY A C 1
ATOM 2408 O O . GLY A 1 310 ? -1.820 21.149 -28.035 1.00 28.88 310 GLY A O 1
ATOM 2409 N N . ARG A 1 311 ? -1.343 19.262 -26.952 1.00 29.41 311 ARG A N 1
ATOM 2410 C CA . ARG A 1 311 ? -2.125 18.407 -27.854 1.00 29.41 311 ARG A CA 1
ATOM 2411 C C . ARG A 1 311 ? -3.153 17.622 -27.068 1.00 29.41 311 ARG A C 1
ATOM 2413 O O . ARG A 1 311 ? -2.893 16.542 -26.550 1.00 29.41 311 ARG A O 1
ATOM 2420 N N . SER A 1 312 ? -4.349 18.200 -27.033 1.00 28.59 312 SER A N 1
ATOM 2421 C CA . SER A 1 312 ? -5.595 17.511 -26.729 1.00 28.59 312 SER A CA 1
ATOM 2422 C C . SER A 1 312 ? -5.656 16.197 -27.511 1.00 28.59 312 SER A C 1
ATOM 2424 O O . SER A 1 312 ? -5.720 16.213 -28.744 1.00 28.59 312 SER A O 1
ATOM 2426 N N . ILE A 1 313 ? -5.641 15.066 -26.809 1.00 31.86 313 ILE A N 1
ATOM 2427 C CA . ILE A 1 313 ? -5.994 13.790 -27.422 1.00 31.86 313 ILE A CA 1
ATOM 2428 C C . ILE A 1 313 ? -7.505 13.836 -27.642 1.00 31.86 313 ILE A C 1
ATOM 2430 O O . ILE A 1 313 ? -8.293 14.055 -26.722 1.00 31.86 313 ILE A O 1
ATOM 2434 N N . LEU A 1 314 ? -7.862 13.781 -28.920 1.00 27.58 314 LEU A N 1
ATOM 2435 C CA . LEU A 1 314 ? -9.206 13.914 -29.452 1.00 27.58 314 LEU A CA 1
ATOM 2436 C C . LEU A 1 314 ? -10.161 12.912 -28.801 1.00 27.58 314 LEU A C 1
ATOM 2438 O O . LEU A 1 314 ? -9.847 11.732 -28.675 1.00 27.58 314 LEU A O 1
ATOM 2442 N N . LYS A 1 315 ? -11.356 13.411 -28.467 1.00 28.59 315 LYS A N 1
ATOM 2443 C CA . LYS A 1 315 ? -12.557 12.597 -28.281 1.00 28.59 315 LYS A CA 1
ATOM 2444 C C . LYS A 1 315 ? -12.756 11.714 -29.517 1.00 28.59 315 LYS A C 1
ATOM 2446 O O . LYS A 1 315 ? -12.837 12.254 -30.623 1.00 28.59 315 LYS A O 1
ATOM 2451 N N . ILE A 1 316 ? -12.901 10.412 -29.305 1.00 30.56 316 ILE A N 1
ATOM 2452 C CA . ILE A 1 316 ? -13.716 9.527 -30.144 1.00 30.56 316 ILE A CA 1
ATOM 2453 C C . ILE A 1 316 ? -14.666 8.812 -29.195 1.00 30.56 316 ILE A C 1
ATOM 2455 O O . ILE A 1 316 ? -14.163 8.301 -28.172 1.00 30.56 316 ILE A O 1
#

Sequence (316 aa):
MANKMLKVTPATEDIGFIKNDPLNIKAGDQVRVIPSDYGQVGVSTGTLIGLSTKEVVIKNDKNLHLHFPRWNFSIKILSNSTPSAPFNLTKPKKPSHMRLIYHPRLTVHPLAKHIPLEKAVVCSAAFPGWSDNNADVSVYNPLTKVPCLVPNDVPDGVFDSQVMCEYLETLANVSRVKDARYWQLRTLHVCADGIMDAEVLLAYEVRIRKQKGLLFEEWVEGQKQKIVRGLDWLEGAANSGVLPEPGNGPASADEVAVTVATAITGQMGCLGIQWKEGRQKLAEWMAKWEVRASFANTPPTQDWESVGDGRSILKI

InterPro domains:
  IPR004045 Glutathione S-transferase, N-terminal [PF13409] (126-170)

Secondary structure (DSSP, 8-state):
--------PPP-----B-TT-TT---TT-EEEEEESSSTTTT-EEEEEEEE-SSEEEEE-TTS-EEEEESSSEEEEE-----PPPP-----PPPP---EEEE-TTS--HHHHTTS-EEE----SS--TT---THHHHHTT-TT--S-EEE-SS-TT-B-SHHHHHHHHHHHTT-----SHHHHHHHHHHHHHHHHHHHHHHHHHIIIIIGGGT---HHHHHHHHHHHHHHHHHHHHHHHTT-SPP--SSPPPHHHHHHHHHHHHHHTTGGGT--TTTT-HHHHHHHHHHHTSHHHHT--TTS----S-----PPP-

Foldseek 3Di:
DDPPDDPDPDPPDQQDDDPDDPQPDDQQFWKWKAFQPPPRPPIDIAGFHHDDQFWTWGQHPVRDTDIDGPPRIDMDGDDPDDDDDDDDDDDDDDFDAKAWEAALLDQCQVCLAPHAYDYAFDDPDDDPPTDHCLVVQCQQPVVSDDGWIQGPVRNSTADDPVRVLVVVCVVVVPDDDPDPLVVLLVVLLVLLVLLVVLVVVLCCLVVPCVVVVNRDVVSNVVSLVSNQVSLVVVLVCLVVCSQPADDPDDDRPSNVSNLVSLVVLVVVVVSVRPSCVVRPSSVVRSVSVCPDPSNVVGHSNDGSHRPDDDDDPDDD